Protein AF-A0A3M7MBW5-F1 (afdb_monomer_lite)

pLDDT: mean 75.01, std 11.88, range [40.34, 93.5]

Structure (mmCIF, N/CA/C/O backbone):
data_AF-A0A3M7MBW5-F1
#
_entry.id   AF-A0A3M7MBW5-F1
#
loop_
_atom_site.group_PDB
_atom_site.id
_atom_site.type_symbol
_atom_site.label_atom_id
_atom_site.label_alt_id
_atom_site.label_comp_id
_atom_site.label_asym_id
_atom_site.label_entity_id
_atom_site.label_seq_id
_atom_site.pdbx_PDB_ins_code
_atom_site.Cartn_x
_atom_site.Cartn_y
_atom_site.Cartn_z
_atom_site.occupancy
_atom_site.B_iso_or_equiv
_atom_site.auth_seq_id
_atom_site.auth_comp_id
_atom_site.auth_asym_id
_atom_site.auth_atom_id
_atom_site.pdbx_PDB_model_num
ATOM 1 N N . MET A 1 1 ? -45.403 21.721 -3.872 1.00 40.34 1 MET A N 1
ATOM 2 C CA . MET A 1 1 ? -45.410 20.245 -3.785 1.00 40.34 1 MET A CA 1
ATOM 3 C C . MET A 1 1 ? -43.962 19.802 -3.694 1.00 40.34 1 MET A C 1
ATOM 5 O O . MET A 1 1 ? -43.185 20.215 -4.544 1.00 40.34 1 MET A O 1
ATOM 9 N N . ALA A 1 2 ? -43.564 19.085 -2.641 1.00 49.91 2 ALA A N 1
ATOM 10 C CA . ALA A 1 2 ? -42.193 18.593 -2.530 1.00 49.91 2 ALA A CA 1
ATOM 11 C C . ALA A 1 2 ? -41.983 17.503 -3.591 1.00 49.91 2 ALA A C 1
ATOM 13 O O . ALA A 1 2 ? -42.710 16.513 -3.589 1.00 49.91 2 ALA A O 1
ATOM 14 N N . GLN A 1 3 ? -41.046 17.712 -4.519 1.00 57.44 3 GLN A N 1
ATOM 15 C CA . GLN A 1 3 ? -40.632 16.677 -5.465 1.00 57.44 3 GLN A CA 1
ATOM 16 C C . GLN A 1 3 ? -40.102 15.488 -4.660 1.00 57.44 3 GLN A C 1
ATOM 18 O O . GLN A 1 3 ? -39.077 15.586 -3.985 1.00 57.44 3 GLN A O 1
ATOM 23 N N . THR A 1 4 ? -40.827 14.375 -4.689 1.00 64.06 4 THR A N 1
ATOM 24 C CA . THR A 1 4 ? -40.363 13.111 -4.132 1.00 64.06 4 THR A CA 1
ATOM 25 C C . THR A 1 4 ? -39.173 12.638 -4.955 1.00 64.06 4 THR A C 1
ATOM 27 O O . THR A 1 4 ? -39.255 12.499 -6.174 1.00 64.06 4 THR A O 1
ATOM 30 N N . SER A 1 5 ? -38.034 12.434 -4.291 1.00 74.00 5 SER A N 1
ATOM 31 C CA . SER A 1 5 ? -36.834 11.908 -4.939 1.00 74.00 5 SER A CA 1
ATOM 32 C C . SER A 1 5 ? -37.150 10.550 -5.558 1.00 74.00 5 SER A C 1
ATOM 34 O O . SER A 1 5 ? -37.533 9.622 -4.843 1.00 74.00 5 SER A O 1
ATOM 36 N N . VAL A 1 6 ? -36.965 10.436 -6.876 1.00 81.31 6 VAL A N 1
ATOM 37 C CA . VAL A 1 6 ? -37.197 9.197 -7.636 1.00 81.31 6 VAL A CA 1
ATOM 38 C C . VAL A 1 6 ? -36.413 8.043 -7.016 1.00 81.31 6 VAL A C 1
ATOM 40 O O . VAL A 1 6 ? -36.957 6.962 -6.846 1.00 81.31 6 VAL A O 1
ATOM 43 N N . LEU A 1 7 ? -35.179 8.300 -6.574 1.00 78.81 7 LEU A N 1
ATOM 44 C CA . LEU A 1 7 ? -34.323 7.309 -5.925 1.00 78.81 7 LEU A CA 1
ATOM 45 C C . LEU A 1 7 ? -34.912 6.780 -4.607 1.00 78.81 7 LEU A C 1
ATOM 47 O O . LEU A 1 7 ? -34.792 5.594 -4.323 1.00 78.81 7 LEU A O 1
ATOM 51 N N . LEU A 1 8 ? -35.557 7.638 -3.810 1.00 82.12 8 LEU A N 1
ATOM 52 C CA . LEU A 1 8 ? -36.162 7.239 -2.532 1.00 82.12 8 LEU A CA 1
ATOM 53 C C . LEU A 1 8 ? -37.524 6.558 -2.711 1.00 82.12 8 LEU A C 1
ATOM 55 O O . LEU A 1 8 ? -37.963 5.837 -1.820 1.00 82.12 8 LEU A O 1
ATOM 59 N N . ALA A 1 9 ? -38.177 6.770 -3.855 1.00 85.81 9 ALA A N 1
ATOM 60 C CA . ALA A 1 9 ? -39.430 6.113 -4.211 1.00 85.81 9 ALA A CA 1
ATOM 61 C C . ALA A 1 9 ? -39.235 4.681 -4.751 1.00 85.81 9 ALA A C 1
ATOM 63 O O . ALA A 1 9 ? -40.204 3.930 -4.836 1.00 85.81 9 ALA A O 1
ATOM 64 N N . LEU A 1 10 ? -38.005 4.295 -5.115 1.00 86.25 10 LEU A N 1
ATOM 65 C CA . LEU A 1 10 ? -37.694 2.940 -5.581 1.00 86.25 10 LEU A CA 1
ATOM 66 C C . LEU A 1 10 ? -37.788 1.913 -4.443 1.00 86.25 10 LEU A C 1
ATOM 68 O O . LEU A 1 10 ? -37.486 2.264 -3.305 1.00 86.25 10 LEU A O 1
ATOM 72 N N . PRO A 1 11 ? -38.113 0.638 -4.724 1.00 87.94 11 PRO A N 1
ATOM 73 C CA . PRO A 1 11 ? -37.989 -0.456 -3.759 1.00 87.94 11 PRO A CA 1
ATOM 74 C C . PRO A 1 11 ? -36.557 -0.625 -3.235 1.00 87.94 11 PRO A C 1
ATOM 76 O O . PRO A 1 11 ? -35.587 -0.276 -3.917 1.00 87.94 11 PRO A O 1
ATOM 79 N N . ALA A 1 12 ? -36.417 -1.181 -2.030 1.00 80.19 12 ALA A N 1
ATOM 80 C CA . ALA A 1 12 ? -35.120 -1.350 -1.372 1.00 80.19 12 ALA A CA 1
ATOM 81 C C . ALA A 1 12 ? -34.159 -2.224 -2.195 1.00 80.19 12 ALA A C 1
ATOM 83 O O . ALA A 1 12 ? -32.971 -1.927 -2.284 1.00 80.19 12 ALA A O 1
ATOM 84 N N . GLU A 1 13 ? -34.683 -3.246 -2.867 1.00 83.94 13 GLU A N 1
ATOM 85 C CA . GLU A 1 13 ? -33.933 -4.168 -3.719 1.00 83.94 13 GLU A CA 1
ATOM 86 C C . GLU A 1 13 ? -33.259 -3.431 -4.883 1.00 83.94 13 GLU A C 1
ATOM 88 O O . GLU A 1 13 ? -32.0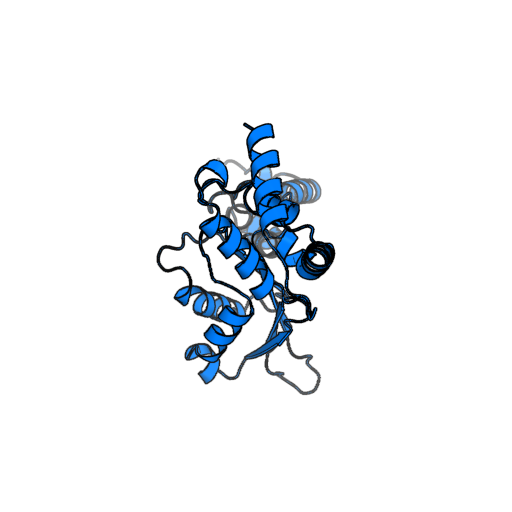81 -3.644 -5.163 1.00 83.94 13 GLU A O 1
ATOM 93 N N . ILE A 1 14 ? -33.980 -2.503 -5.519 1.00 84.06 14 ILE A N 1
ATOM 94 C CA . ILE A 1 14 ? -33.455 -1.706 -6.632 1.00 84.06 14 ILE A CA 1
ATOM 95 C C . ILE A 1 14 ? -32.427 -0.690 -6.126 1.00 84.06 14 ILE A C 1
ATOM 97 O O . ILE A 1 14 ? -31.392 -0.490 -6.759 1.00 84.06 14 ILE A O 1
ATOM 101 N N . ARG A 1 15 ? -32.660 -0.077 -4.957 1.00 84.56 15 ARG A N 1
ATOM 102 C CA . ARG A 1 15 ? -31.667 0.818 -4.338 1.00 84.56 15 ARG A CA 1
ATOM 103 C C . ARG A 1 15 ? -30.371 0.084 -3.999 1.00 84.56 15 ARG A C 1
ATOM 105 O O . ARG A 1 15 ? -29.305 0.653 -4.209 1.00 84.56 15 ARG A O 1
ATOM 112 N N . ASN A 1 16 ? -30.454 -1.166 -3.541 1.00 80.69 16 ASN A N 1
ATOM 113 C CA . ASN A 1 16 ? -29.282 -1.998 -3.268 1.00 80.69 16 ASN A CA 1
ATOM 114 C C . ASN A 1 16 ? -28.490 -2.305 -4.542 1.00 80.69 16 ASN A C 1
ATOM 116 O O . ASN A 1 16 ? -27.276 -2.153 -4.522 1.00 80.69 16 ASN A O 1
ATOM 120 N N . GLN A 1 17 ? -29.154 -2.646 -5.652 1.00 79.69 17 GLN A N 1
ATOM 121 C CA . GLN A 1 17 ? -28.480 -2.866 -6.942 1.00 79.69 17 GLN A CA 1
ATOM 122 C C . GLN A 1 17 ? -27.791 -1.595 -7.457 1.00 79.69 17 GLN A C 1
ATOM 124 O O . GLN A 1 17 ? -26.665 -1.640 -7.946 1.00 79.69 17 GLN A O 1
ATOM 129 N N . ILE A 1 18 ? -28.444 -0.437 -7.310 1.00 79.88 18 ILE A N 1
ATOM 130 C CA . ILE A 1 18 ? -27.851 0.858 -7.663 1.00 79.88 18 ILE A CA 1
ATOM 131 C C . ILE A 1 18 ? -26.642 1.153 -6.767 1.00 79.88 18 ILE A C 1
ATOM 133 O O . ILE A 1 18 ? -25.598 1.565 -7.264 1.00 79.88 18 ILE A O 1
ATOM 137 N N . ALA A 1 19 ? -26.763 0.937 -5.456 1.00 77.94 19 ALA A N 1
ATOM 138 C CA . ALA A 1 19 ? -25.669 1.136 -4.513 1.00 77.94 19 ALA A CA 1
ATOM 139 C C . ALA A 1 19 ? -24.495 0.193 -4.807 1.00 77.94 19 ALA A C 1
ATOM 141 O O . ALA A 1 19 ? -23.355 0.642 -4.817 1.00 77.94 19 ALA A O 1
ATOM 142 N N . GLU A 1 20 ? -24.764 -1.075 -5.112 1.00 77.00 20 GLU A N 1
ATOM 143 C CA . GLU A 1 20 ? -23.758 -2.049 -5.532 1.00 77.00 20 GLU A CA 1
ATOM 144 C C . GLU A 1 20 ? -23.030 -1.565 -6.786 1.00 77.00 20 GLU A C 1
ATOM 146 O O . GLU A 1 20 ? -21.812 -1.478 -6.766 1.00 77.00 20 GLU A O 1
ATOM 151 N N . TYR A 1 21 ? -23.742 -1.109 -7.818 1.00 75.38 21 TYR A N 1
ATOM 152 C CA . TYR A 1 21 ? -23.113 -0.537 -9.013 1.00 75.38 21 TYR A CA 1
ATOM 153 C C . TYR A 1 21 ? -22.268 0.719 -8.721 1.00 75.38 21 TYR A C 1
ATOM 155 O O . TYR A 1 21 ? -21.180 0.878 -9.264 1.00 75.38 21 TYR A O 1
ATOM 163 N N . ILE A 1 22 ? -22.741 1.622 -7.854 1.00 70.38 22 ILE A N 1
ATOM 164 C CA . ILE A 1 22 ? -22.018 2.860 -7.502 1.00 70.38 22 ILE A CA 1
ATOM 165 C C . ILE A 1 22 ? -20.778 2.561 -6.647 1.00 70.38 22 ILE A C 1
ATOM 167 O O . ILE A 1 22 ? -19.776 3.276 -6.723 1.00 70.38 22 ILE A O 1
ATOM 171 N N . PHE A 1 23 ? -20.853 1.548 -5.786 1.00 72.25 23 PHE A N 1
ATOM 172 C CA . PHE A 1 23 ? -19.800 1.213 -4.828 1.00 72.25 23 PHE A CA 1
ATOM 173 C C . PHE A 1 23 ? -18.804 0.203 -5.386 1.00 72.25 23 PHE A C 1
ATOM 175 O O . PHE A 1 23 ? -17.656 0.172 -4.937 1.00 72.25 23 PHE A O 1
ATOM 182 N N . HIS A 1 24 ? -19.214 -0.605 -6.361 1.00 64.75 24 HIS A N 1
ATOM 183 C CA . HIS A 1 24 ? -18.347 -1.571 -6.998 1.00 64.75 24 HIS A CA 1
ATOM 184 C C . HIS A 1 24 ? -17.507 -0.871 -8.057 1.00 64.75 24 HIS A C 1
ATOM 186 O O . HIS A 1 24 ? -17.985 -0.385 -9.079 1.00 64.75 24 HIS A O 1
ATOM 192 N N . ARG A 1 25 ? -16.213 -0.789 -7.769 1.00 59.59 25 ARG A N 1
ATOM 193 C CA . ARG A 1 25 ? -15.248 -0.112 -8.614 1.00 59.59 25 ARG A CA 1
ATOM 194 C C . ARG A 1 25 ? -14.245 -1.120 -9.136 1.00 59.59 25 ARG A C 1
ATOM 196 O O . ARG A 1 25 ? -13.631 -1.833 -8.344 1.00 59.59 25 ARG A O 1
ATOM 203 N N . GLU A 1 26 ? -14.070 -1.160 -10.451 1.00 53.16 26 GLU A N 1
ATOM 204 C CA . GLU A 1 26 ? -13.033 -1.990 -11.053 1.00 53.16 26 GLU A CA 1
ATOM 205 C C . GLU A 1 26 ? -11.642 -1.450 -10.672 1.00 53.16 26 GLU A C 1
ATOM 207 O O . GLU A 1 26 ? -11.400 -0.233 -10.771 1.00 53.16 26 GLU A O 1
ATOM 212 N N . PRO A 1 27 ? -10.722 -2.318 -10.208 1.00 44.53 27 PRO A N 1
ATOM 213 C CA . PRO A 1 27 ? -9.343 -1.935 -9.926 1.00 44.53 27 PRO A CA 1
ATOM 214 C C . PRO A 1 27 ? -8.692 -1.279 -11.155 1.00 44.53 27 PRO A C 1
ATOM 216 O O . PRO A 1 27 ? -8.756 -1.829 -12.247 1.00 44.53 27 PRO A O 1
ATOM 219 N N . GLY A 1 28 ? -8.064 -0.111 -10.978 1.00 42.97 28 GLY A N 1
ATOM 220 C CA . GLY A 1 28 ? -7.401 0.636 -12.064 1.00 42.97 28 GLY A CA 1
ATOM 221 C C . GLY A 1 28 ? -8.237 1.754 -12.705 1.00 42.97 28 GLY A C 1
ATOM 222 O O . GLY A 1 28 ? -7.710 2.549 -13.473 1.00 42.97 28 GLY A O 1
ATOM 223 N N . THR A 1 29 ? -9.520 1.896 -12.359 1.00 50.81 29 THR A N 1
ATOM 224 C CA . THR A 1 29 ? -10.341 3.016 -12.861 1.00 50.81 29 THR A CA 1
ATOM 225 C C . THR A 1 29 ? -9.894 4.377 -12.302 1.00 50.81 29 THR A C 1
ATOM 227 O O . THR A 1 29 ? -9.427 4.492 -11.162 1.00 50.81 29 THR A O 1
ATOM 230 N N . THR A 1 30 ? -10.080 5.449 -13.083 1.00 48.88 30 THR A N 1
ATOM 231 C CA . THR A 1 30 ? -9.706 6.832 -12.726 1.00 48.88 30 THR A CA 1
ATOM 232 C C . THR A 1 30 ? -10.482 7.337 -11.514 1.00 48.88 30 THR A C 1
ATOM 234 O O . THR A 1 30 ? -11.707 7.189 -11.449 1.00 48.88 30 THR A O 1
ATOM 237 N N . LEU A 1 31 ? -9.770 7.889 -10.524 1.00 54.66 31 LEU A N 1
ATOM 238 C CA . LEU A 1 31 ? -10.326 8.318 -9.233 1.00 54.66 31 LEU A CA 1
ATOM 239 C C . LEU A 1 31 ? -11.481 9.307 -9.412 1.00 54.66 31 LEU A C 1
ATOM 241 O O . LEU A 1 31 ? -11.349 10.328 -10.085 1.00 54.66 31 LEU A O 1
ATOM 245 N N . LEU A 1 32 ? -12.626 8.992 -8.798 1.00 54.41 32 LEU A N 1
ATOM 246 C CA . LEU A 1 32 ? -13.767 9.897 -8.785 1.00 54.41 32 LEU A CA 1
ATOM 247 C C . LEU A 1 32 ? -13.457 11.071 -7.846 1.00 54.41 32 LEU A C 1
ATOM 249 O O . LEU A 1 32 ? -12.962 10.851 -6.739 1.00 54.41 32 LEU A O 1
ATOM 253 N N . PRO A 1 33 ? -13.761 12.317 -8.242 1.00 54.28 33 PRO A N 1
ATOM 254 C CA . PRO A 1 33 ? -13.591 13.455 -7.352 1.00 54.28 33 PRO A CA 1
ATOM 255 C C . PRO A 1 33 ? -14.470 13.297 -6.093 1.00 54.28 33 PRO A C 1
ATOM 257 O O . PRO A 1 33 ? -15.508 12.635 -6.161 1.00 54.28 33 PRO A O 1
ATOM 260 N N . PRO A 1 34 ? -14.126 13.924 -4.948 1.00 54.06 34 PRO A N 1
ATOM 261 C CA . PRO A 1 34 ? -14.780 13.665 -3.655 1.00 54.06 34 PRO A CA 1
ATOM 262 C C . PRO A 1 34 ? -16.311 13.803 -3.658 1.00 54.06 34 PRO A C 1
ATOM 264 O O . PRO A 1 34 ? -17.004 13.046 -2.980 1.00 54.06 34 PRO A O 1
ATOM 267 N N . HIS A 1 35 ? -16.851 14.717 -4.470 1.00 59.12 35 HIS A N 1
ATOM 268 C CA . HIS A 1 35 ? -18.292 14.943 -4.636 1.00 59.12 35 HIS A CA 1
ATOM 269 C C . HIS A 1 35 ? -19.018 13.840 -5.435 1.00 59.12 35 HIS A C 1
ATOM 271 O O . HIS A 1 35 ? -20.243 13.824 -5.474 1.00 59.12 35 HIS A O 1
ATOM 277 N N . LYS A 1 36 ? -18.277 12.919 -6.060 1.00 62.12 36 LYS A N 1
ATOM 278 C CA . LYS A 1 36 ? -18.773 11.718 -6.752 1.00 62.12 36 LYS A CA 1
ATOM 279 C C . LYS A 1 36 ? -18.396 10.427 -6.014 1.00 62.12 36 LYS A C 1
ATOM 281 O O . LYS A 1 36 ? -18.520 9.346 -6.575 1.00 62.12 36 LYS A O 1
ATOM 286 N N . SER A 1 37 ? -17.900 10.527 -4.779 1.00 67.56 37 SER A N 1
ATOM 287 C CA . SER A 1 37 ? -17.524 9.357 -3.982 1.00 67.56 37 SER A CA 1
ATOM 288 C C . SER A 1 37 ? -18.754 8.587 -3.472 1.00 67.56 37 SER A C 1
ATOM 290 O O . SER A 1 37 ? -19.823 9.182 -3.298 1.00 67.56 37 SER A O 1
ATOM 292 N N . PRO A 1 38 ? -18.613 7.291 -3.140 1.00 74.38 38 PRO A N 1
ATOM 293 C CA . PRO A 1 38 ? -19.655 6.532 -2.448 1.00 74.38 38 PRO A CA 1
ATOM 294 C C . PRO A 1 38 ? -20.169 7.234 -1.179 1.00 74.38 38 PRO A C 1
ATOM 296 O O . PRO A 1 38 ? -21.370 7.241 -0.904 1.00 74.38 38 PRO A O 1
ATOM 299 N N . LEU A 1 39 ? -19.281 7.898 -0.428 1.00 76.19 39 LEU A N 1
ATOM 300 C CA . LEU A 1 39 ? -19.659 8.711 0.731 1.00 76.19 39 LEU A CA 1
ATOM 301 C C . LEU A 1 39 ? -20.558 9.897 0.369 1.00 76.19 39 LEU A C 1
ATOM 303 O O . LEU A 1 39 ? -21.461 10.215 1.143 1.00 76.19 39 LEU A O 1
ATOM 307 N N . ALA A 1 40 ? -20.358 10.533 -0.788 1.00 72.38 40 ALA A N 1
ATOM 308 C CA . ALA A 1 40 ? -21.235 11.607 -1.245 1.00 72.38 40 ALA A CA 1
ATOM 309 C C . ALA A 1 40 ? -22.658 11.087 -1.495 1.00 72.38 40 ALA A C 1
ATOM 311 O O . ALA A 1 40 ? -23.612 11.728 -1.061 1.00 72.38 40 ALA A O 1
ATOM 312 N N . PHE A 1 41 ? -22.801 9.892 -2.087 1.00 77.19 41 PHE A N 1
ATOM 313 C CA . PHE A 1 41 ? -24.097 9.232 -2.283 1.00 77.19 41 PHE A CA 1
ATOM 314 C C . PHE A 1 41 ? -24.812 8.971 -0.951 1.00 77.19 41 PHE A C 1
ATOM 316 O O . PHE A 1 41 ? -25.943 9.422 -0.761 1.00 77.19 41 PHE A O 1
ATOM 323 N N . ALA A 1 42 ? -24.136 8.328 0.005 1.00 79.62 42 ALA A N 1
ATOM 324 C CA . ALA A 1 42 ? -24.727 8.049 1.316 1.00 79.62 42 ALA A CA 1
ATOM 325 C C . ALA A 1 42 ? -25.023 9.325 2.126 1.00 79.62 42 ALA A C 1
ATOM 327 O O . ALA A 1 42 ? -25.897 9.320 2.984 1.00 79.62 42 ALA A O 1
ATOM 328 N N . SER A 1 43 ? -24.336 10.434 1.847 1.00 77.44 43 SER A N 1
ATOM 329 C CA . SER A 1 43 ? -24.530 11.703 2.563 1.00 77.44 43 SER A CA 1
ATOM 330 C C . SER A 1 43 ? -25.608 12.603 1.949 1.00 77.44 43 SER A C 1
ATOM 332 O O . SER A 1 43 ? -25.895 13.661 2.506 1.00 77.44 43 SER A O 1
ATOM 334 N N . THR A 1 44 ? -26.222 12.214 0.825 1.00 77.19 44 THR A N 1
ATOM 335 C CA . THR A 1 44 ? -27.246 13.035 0.149 1.00 77.19 44 THR A CA 1
ATOM 336 C C . THR A 1 44 ? -28.513 13.226 0.980 1.00 77.19 44 THR A C 1
ATOM 338 O O . THR A 1 44 ? -29.117 14.297 0.945 1.00 77.19 44 THR A O 1
ATOM 341 N N . CYS A 1 45 ? -28.938 12.210 1.737 1.00 79.81 45 CYS A N 1
ATOM 342 C CA . CYS A 1 45 ? -30.087 12.314 2.628 1.00 79.81 45 CYS A CA 1
ATOM 343 C C . CYS A 1 45 ? -29.991 11.345 3.811 1.00 79.81 45 CYS A C 1
ATOM 345 O O . CYS A 1 45 ? -29.253 10.361 3.795 1.00 79.81 45 CYS A O 1
ATOM 347 N N . ARG A 1 46 ? -30.803 11.603 4.841 1.00 77.94 46 ARG A N 1
ATOM 348 C CA . ARG A 1 46 ? -30.809 10.823 6.085 1.00 77.94 46 ARG A CA 1
ATOM 349 C C . ARG A 1 46 ? -31.141 9.343 5.871 1.00 77.94 46 ARG A C 1
ATOM 351 O O . ARG A 1 46 ? -30.589 8.502 6.569 1.00 77.94 46 ARG A O 1
ATOM 358 N N . GLN A 1 47 ? -32.022 9.028 4.922 1.00 81.56 47 GLN A N 1
ATOM 359 C CA . GLN A 1 47 ? -32.396 7.645 4.629 1.00 81.56 47 GLN A CA 1
ATOM 360 C C . GLN A 1 47 ? -31.224 6.871 4.009 1.00 81.56 47 GLN A C 1
ATOM 362 O O . GLN A 1 47 ? -30.842 5.829 4.531 1.00 81.56 47 GLN A O 1
ATOM 367 N N . LEU A 1 48 ? -30.594 7.419 2.967 1.00 77.69 48 LEU A N 1
ATOM 368 C CA . LEU A 1 48 ? -29.430 6.799 2.324 1.00 77.69 48 LEU A CA 1
ATOM 369 C C . LEU A 1 48 ? -28.224 6.723 3.263 1.00 77.69 48 LEU A C 1
ATOM 371 O O . LEU A 1 48 ? -27.450 5.773 3.185 1.00 77.69 48 LEU A O 1
ATOM 375 N N . TYR A 1 49 ? -28.099 7.668 4.194 1.00 79.06 49 TYR A N 1
ATOM 376 C CA . TYR A 1 49 ? -27.090 7.601 5.243 1.00 79.06 49 TYR A CA 1
ATOM 377 C C . TYR A 1 49 ? -27.293 6.362 6.120 1.00 79.06 49 TYR A C 1
ATOM 379 O O . TYR A 1 49 ? -26.369 5.580 6.314 1.00 79.06 49 TYR A O 1
ATOM 387 N N . PHE A 1 50 ? -28.502 6.124 6.626 1.00 78.38 50 PHE A N 1
ATOM 388 C CA . PHE A 1 50 ? -28.739 4.941 7.456 1.00 78.38 50 PHE A CA 1
ATOM 389 C C . PHE A 1 50 ? -28.645 3.626 6.679 1.00 78.38 50 PHE A C 1
ATOM 391 O O . PHE A 1 50 ? -28.153 2.646 7.232 1.00 78.38 50 PHE A O 1
ATOM 398 N N . GLU A 1 51 ? -29.081 3.608 5.419 1.00 81.38 51 GLU A N 1
ATOM 399 C CA . GLU A 1 51 ? -29.062 2.401 4.584 1.00 81.38 51 GLU A CA 1
ATOM 400 C C . GLU A 1 51 ? -27.642 2.044 4.117 1.00 81.38 51 GLU A C 1
ATOM 402 O O . GLU A 1 51 ? -27.239 0.885 4.180 1.00 81.38 51 GLU A O 1
ATOM 407 N N . PHE A 1 52 ? -26.855 3.034 3.688 1.00 81.62 52 PHE A N 1
ATOM 408 C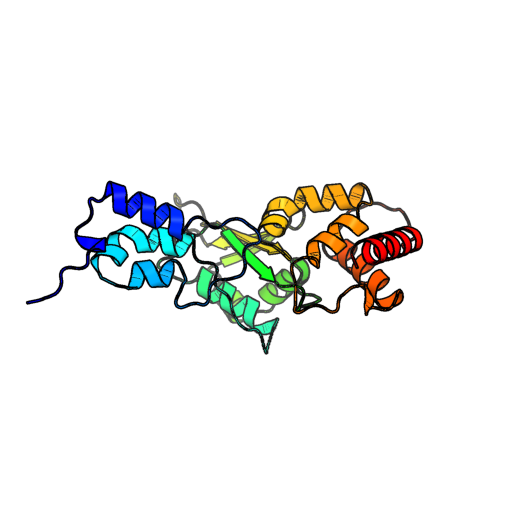 CA . PHE A 1 52 ? -25.642 2.780 2.912 1.00 81.62 52 PHE A CA 1
ATOM 409 C C . PHE A 1 52 ? -24.364 3.369 3.495 1.00 81.62 52 PHE A C 1
ATOM 411 O O . PHE A 1 52 ? -23.299 3.047 2.983 1.00 81.62 52 PHE A O 1
ATOM 418 N N . TYR A 1 53 ? -24.389 4.188 4.552 1.00 78.25 53 TYR A N 1
ATOM 419 C CA . TYR A 1 53 ? -23.175 4.877 5.017 1.00 78.25 53 TYR A CA 1
ATOM 420 C C . TYR A 1 53 ? -22.039 3.928 5.405 1.00 78.25 53 TYR A C 1
ATOM 422 O O . TYR A 1 53 ? -20.889 4.179 5.054 1.00 78.25 53 TYR A O 1
ATOM 430 N N . ALA A 1 54 ? -22.338 2.818 6.086 1.00 72.81 54 ALA A N 1
ATOM 431 C CA . ALA A 1 54 ? -21.319 1.828 6.435 1.00 72.81 54 ALA A CA 1
ATOM 432 C C . ALA A 1 54 ? -20.686 1.195 5.181 1.00 72.81 54 ALA A C 1
ATOM 434 O O . ALA A 1 54 ? -19.462 1.077 5.100 1.00 72.81 54 ALA A O 1
ATOM 435 N N . LEU A 1 55 ? -21.517 0.859 4.188 1.00 74.75 55 LEU A N 1
ATOM 436 C CA . LEU A 1 55 ? -21.097 0.265 2.919 1.00 74.75 55 LEU A CA 1
ATOM 437 C C . LEU A 1 55 ? -20.300 1.275 2.076 1.00 74.75 55 LEU A C 1
ATOM 439 O O . LEU A 1 55 ? -19.155 1.020 1.711 1.00 74.75 55 LEU A O 1
ATOM 443 N N . ALA A 1 56 ? -20.849 2.472 1.879 1.00 74.31 56 ALA A N 1
ATOM 444 C CA . ALA A 1 56 ? -20.218 3.599 1.206 1.00 74.31 56 ALA A CA 1
ATOM 445 C C . ALA A 1 56 ? -18.863 3.954 1.819 1.00 74.31 56 ALA A C 1
ATOM 447 O O . ALA A 1 56 ? -17.897 4.198 1.101 1.00 74.31 56 ALA A O 1
ATOM 448 N N . ARG A 1 57 ? -18.759 3.954 3.151 1.00 71.06 57 ARG A N 1
ATOM 449 C CA . ARG A 1 57 ? -17.502 4.211 3.856 1.00 71.06 57 ARG A CA 1
ATOM 450 C C . ARG A 1 57 ? -16.464 3.127 3.584 1.00 71.06 57 ARG A C 1
ATOM 452 O O . ARG A 1 57 ? -15.303 3.468 3.398 1.00 71.06 57 ARG A O 1
ATOM 459 N N . SER A 1 58 ? -16.867 1.856 3.545 1.00 64.62 58 SER A N 1
ATOM 460 C CA . SER A 1 58 ? -15.960 0.749 3.205 1.00 64.62 58 SER A CA 1
ATOM 461 C C . SER A 1 58 ? -15.513 0.765 1.739 1.00 64.62 58 SER A C 1
ATOM 463 O O . SER A 1 58 ? -14.390 0.374 1.445 1.00 64.62 58 SER A O 1
ATOM 465 N N . ALA A 1 59 ? -16.358 1.278 0.841 1.00 66.75 59 ALA A N 1
ATOM 466 C CA . ALA A 1 59 ? -16.081 1.383 -0.589 1.00 66.75 59 ALA A CA 1
ATOM 467 C C . ALA A 1 59 ? -15.374 2.691 -0.993 1.00 66.75 59 ALA A C 1
ATOM 469 O O . ALA A 1 59 ? -14.934 2.836 -2.134 1.00 66.75 59 ALA A O 1
ATOM 470 N N . THR A 1 60 ? -15.275 3.679 -0.096 1.00 66.50 60 THR A N 1
ATOM 471 C CA . THR A 1 60 ? -14.699 4.981 -0.449 1.00 66.50 60 THR A CA 1
ATOM 472 C C . THR A 1 60 ? -13.181 4.960 -0.382 1.00 66.50 60 THR A C 1
ATOM 474 O O . THR A 1 60 ? -12.583 4.781 0.677 1.00 66.50 60 THR A O 1
ATOM 477 N N . VAL A 1 61 ? -12.561 5.255 -1.522 1.00 62.12 61 VAL A N 1
ATOM 478 C CA . VAL A 1 61 ? -11.133 5.558 -1.625 1.00 62.12 61 VAL A CA 1
ATOM 479 C C . VAL A 1 61 ? -10.933 7.049 -1.358 1.00 62.12 61 VAL A C 1
ATOM 481 O O . VAL A 1 61 ? -11.433 7.893 -2.101 1.00 62.12 61 VAL A O 1
ATOM 484 N N . PHE A 1 62 ? -10.208 7.390 -0.293 1.00 59.06 62 PHE A N 1
ATOM 485 C CA . PHE A 1 62 ? -9.869 8.778 0.012 1.00 59.06 62 PHE A CA 1
ATOM 486 C C . PHE A 1 62 ? -8.648 9.212 -0.795 1.00 59.06 62 PHE A C 1
ATOM 488 O O . PHE A 1 62 ? -7.540 8.732 -0.569 1.00 59.06 62 PHE A O 1
ATOM 495 N N . THR A 1 63 ? -8.843 10.159 -1.707 1.00 51.16 63 THR A N 1
ATOM 496 C CA . THR A 1 63 ? -7.748 10.820 -2.418 1.00 51.16 63 THR A CA 1
ATOM 497 C C . THR A 1 63 ? -7.353 12.081 -1.667 1.00 51.16 63 THR A C 1
ATOM 499 O O . THR A 1 63 ? -8.187 12.965 -1.467 1.00 51.16 63 THR A O 1
ATOM 502 N N . MET A 1 64 ? -6.091 12.199 -1.271 1.00 53.03 64 MET A N 1
ATOM 503 C CA . MET A 1 64 ? -5.540 13.466 -0.796 1.00 53.03 64 MET A CA 1
ATOM 504 C C . MET A 1 64 ? -4.614 14.015 -1.874 1.00 53.03 64 MET A C 1
ATOM 506 O O . MET A 1 64 ? -3.833 13.266 -2.449 1.00 53.03 64 MET A O 1
ATOM 510 N N . GLN A 1 65 ? -4.717 15.309 -2.177 1.00 49.78 65 GLN A N 1
ATOM 511 C CA . GLN A 1 65 ? -3.666 15.991 -2.928 1.00 49.78 65 GLN A CA 1
ATOM 512 C C . GLN A 1 65 ? -2.522 16.261 -1.950 1.00 49.78 65 GLN A C 1
ATOM 514 O O . GLN A 1 65 ? -2.758 16.792 -0.864 1.00 49.78 65 GLN A O 1
ATOM 519 N N . TRP A 1 66 ? -1.304 15.834 -2.293 1.00 54.75 66 TRP A N 1
ATOM 520 C CA . TRP A 1 66 ? -0.190 15.710 -1.345 1.00 54.75 66 TRP A CA 1
ATOM 521 C C . TRP A 1 66 ? 0.941 16.732 -1.584 1.00 54.75 66 TRP A C 1
ATOM 523 O O . TRP A 1 66 ? 2.028 16.339 -2.000 1.00 54.75 66 TRP A O 1
ATOM 533 N N . PRO A 1 67 ? 0.778 18.027 -1.255 1.00 48.25 67 PRO A N 1
ATOM 534 C CA . PRO A 1 67 ? 1.883 18.987 -1.343 1.00 48.25 67 PRO A CA 1
ATOM 535 C C . PRO A 1 67 ? 2.959 18.810 -0.244 1.00 48.25 67 PRO A C 1
ATOM 537 O O . PRO A 1 67 ? 4.037 19.385 -0.349 1.00 48.25 67 PRO A O 1
ATOM 540 N N . HIS A 1 68 ? 2.724 17.994 0.797 1.00 53.06 68 HIS A N 1
ATOM 541 C CA . HIS A 1 68 ? 3.660 17.781 1.926 1.00 53.06 68 HIS A CA 1
ATOM 542 C C . HIS A 1 68 ? 3.913 16.287 2.241 1.00 53.06 68 HIS A C 1
ATOM 544 O O . HIS A 1 68 ? 3.989 15.849 3.391 1.00 53.06 68 HIS A O 1
ATOM 550 N N . GLY A 1 69 ? 4.030 15.510 1.165 1.00 58.66 69 GLY A N 1
ATOM 551 C CA . GLY A 1 69 ? 3.773 14.078 0.998 1.00 58.66 69 GLY A CA 1
ATOM 552 C C . GLY A 1 69 ? 3.974 13.060 2.127 1.00 58.66 69 GLY A C 1
ATOM 553 O O . GLY A 1 69 ? 3.097 12.224 2.307 1.00 58.66 69 GLY A O 1
ATOM 554 N N . ARG A 1 70 ? 5.061 13.076 2.905 1.00 65.38 70 ARG A N 1
ATOM 555 C CA . ARG A 1 70 ? 5.350 11.946 3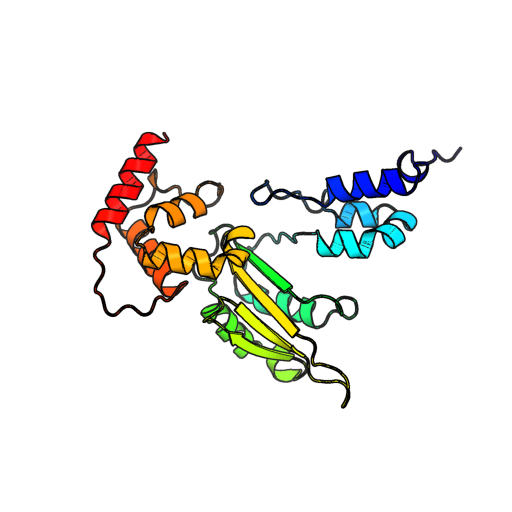.820 1.00 65.38 70 ARG A CA 1
ATOM 556 C C . ARG A 1 70 ? 4.954 12.194 5.268 1.00 65.38 70 ARG A C 1
ATOM 558 O O . ARG A 1 70 ? 4.425 11.307 5.929 1.00 65.38 70 ARG A O 1
ATOM 565 N N . VAL A 1 71 ? 5.165 13.408 5.773 1.00 66.88 71 VAL A N 1
ATOM 566 C CA . VAL A 1 71 ? 5.002 13.736 7.206 1.00 66.88 71 VAL A CA 1
ATOM 567 C C . VAL A 1 71 ? 3.541 13.624 7.661 1.00 66.88 71 VAL A C 1
ATOM 569 O O . VAL A 1 71 ? 3.254 13.371 8.831 1.00 66.88 71 VAL A O 1
ATOM 572 N N . PHE A 1 72 ? 2.600 13.761 6.728 1.00 77.81 72 PHE A N 1
ATOM 573 C CA . PHE A 1 72 ? 1.171 13.666 7.008 1.00 77.81 72 PHE A CA 1
ATOM 574 C C . PHE A 1 72 ? 0.653 12.226 7.077 1.00 77.81 72 PHE A C 1
ATOM 576 O O . PHE A 1 72 ? -0.374 11.995 7.717 1.00 77.81 72 PHE A O 1
ATOM 583 N N . VAL A 1 73 ? 1.360 11.255 6.488 1.00 81.62 73 VAL A N 1
ATOM 584 C CA . VAL A 1 73 ? 0.910 9.857 6.447 1.00 81.62 73 VAL A CA 1
ATOM 585 C C . VAL A 1 73 ? 0.738 9.280 7.864 1.00 81.62 73 VAL A C 1
ATOM 587 O O . VAL A 1 73 ? -0.368 8.823 8.170 1.00 81.62 73 VAL A O 1
ATOM 590 N N . PRO A 1 74 ? 1.720 9.395 8.787 1.00 87.38 74 PRO A N 1
ATOM 591 C CA . PRO A 1 74 ? 1.539 8.961 10.173 1.00 87.38 74 PRO A CA 1
ATOM 592 C C . PRO A 1 74 ? 0.354 9.621 10.879 1.00 87.38 74 PRO A C 1
ATOM 594 O O . PRO A 1 74 ? -0.381 8.968 11.619 1.00 87.38 74 PRO A O 1
ATOM 597 N N . ARG A 1 75 ? 0.125 10.915 10.617 1.00 86.31 75 ARG A N 1
ATOM 598 C CA . ARG A 1 75 ? -0.980 11.677 11.212 1.00 86.31 75 ARG A CA 1
ATOM 599 C C . ARG A 1 75 ? -2.341 11.148 10.769 1.00 86.31 75 ARG A C 1
ATOM 601 O O . ARG A 1 75 ? -3.245 11.047 11.596 1.00 86.31 75 ARG A O 1
ATOM 608 N N . ILE A 1 76 ? -2.494 10.823 9.489 1.00 85.00 76 ILE A N 1
ATOM 609 C CA . ILE A 1 76 ? -3.753 10.307 8.936 1.00 85.00 76 ILE A CA 1
ATOM 610 C C . ILE A 1 76 ? -4.020 8.897 9.450 1.00 85.00 76 ILE A C 1
ATOM 612 O O . ILE A 1 76 ? -5.113 8.637 9.947 1.00 85.00 76 ILE A O 1
ATOM 616 N N . ILE A 1 77 ? -3.015 8.015 9.409 1.00 88.81 77 ILE A N 1
ATOM 617 C CA . ILE A 1 77 ? -3.121 6.664 9.977 1.00 88.81 77 ILE A CA 1
ATOM 618 C C . ILE A 1 77 ? -3.543 6.757 11.442 1.00 88.81 77 ILE A C 1
ATOM 620 O O . ILE A 1 77 ? -4.485 6.092 11.865 1.00 88.81 77 ILE A O 1
ATOM 624 N N . TRP A 1 78 ? -2.905 7.640 12.210 1.00 89.19 78 TRP A N 1
ATOM 625 C CA . TRP A 1 78 ? -3.243 7.847 13.610 1.00 89.19 78 TRP A CA 1
ATOM 626 C C . TRP A 1 78 ? -4.677 8.337 13.826 1.00 89.19 78 TRP A C 1
ATOM 628 O O . TRP A 1 78 ? -5.370 7.839 14.715 1.00 89.19 78 TRP A O 1
ATOM 638 N N . ALA A 1 79 ? -5.144 9.284 13.010 1.00 85.62 79 ALA A N 1
ATOM 639 C CA . ALA A 1 79 ? -6.522 9.763 13.067 1.00 85.62 79 ALA A CA 1
ATOM 640 C C . ALA A 1 79 ? -7.524 8.630 12.784 1.00 85.62 79 ALA A C 1
ATOM 642 O O . ALA A 1 79 ? -8.477 8.459 13.541 1.00 85.62 79 ALA A O 1
ATOM 643 N N . ILE A 1 80 ? -7.259 7.811 11.762 1.00 86.00 80 ILE A N 1
ATOM 644 C CA . ILE A 1 80 ? -8.071 6.642 11.395 1.00 86.00 80 ILE A CA 1
ATOM 645 C C . ILE A 1 80 ? -8.120 5.622 12.541 1.00 86.00 80 ILE A C 1
ATOM 647 O O . ILE A 1 80 ? -9.198 5.171 12.925 1.00 86.00 80 ILE A O 1
ATOM 651 N N . LEU A 1 81 ? -6.972 5.281 13.134 1.00 86.62 81 LEU A N 1
ATOM 652 C CA . LEU A 1 81 ? -6.892 4.305 14.229 1.00 86.62 81 LEU A CA 1
ATOM 653 C C . LEU A 1 81 ? -7.661 4.751 15.484 1.00 86.62 81 LEU A C 1
ATOM 655 O O . LEU A 1 81 ? -8.169 3.913 16.231 1.00 86.62 81 LEU A O 1
ATOM 659 N N . ARG A 1 82 ? -7.768 6.062 15.725 1.00 85.31 82 ARG A N 1
ATOM 660 C CA . ARG A 1 82 ? -8.500 6.631 16.869 1.00 85.31 82 ARG A CA 1
ATOM 661 C C . ARG A 1 82 ? -9.985 6.861 16.622 1.00 85.31 82 ARG A C 1
ATOM 663 O O . ARG A 1 82 ? -10.696 7.195 17.573 1.00 85.31 82 ARG A O 1
ATOM 670 N N . GLU A 1 83 ? -10.446 6.722 15.386 1.00 83.12 83 GLU A N 1
ATOM 671 C CA . GLU A 1 83 ? -11.826 7.021 15.036 1.00 83.12 83 GLU A CA 1
ATOM 672 C C . GLU A 1 83 ? -12.781 6.024 15.707 1.00 83.12 83 GLU A C 1
ATOM 674 O O . GLU A 1 83 ? -12.679 4.808 15.519 1.00 83.12 83 GLU A O 1
ATOM 679 N N . ARG A 1 84 ? -13.724 6.541 16.505 1.00 69.50 84 ARG A N 1
ATOM 680 C CA . ARG A 1 84 ? -14.596 5.717 17.363 1.00 69.50 84 ARG A CA 1
ATOM 681 C C . ARG A 1 84 ? -15.569 4.868 16.553 1.00 69.50 84 ARG A C 1
ATOM 683 O O . ARG A 1 84 ? -15.954 3.795 16.994 1.00 69.50 84 ARG A O 1
ATOM 690 N N . HIS A 1 85 ? -15.936 5.339 15.365 1.00 73.38 85 HIS A N 1
ATOM 691 C CA . HIS A 1 85 ? -16.891 4.679 14.472 1.00 73.38 85 HIS A CA 1
ATOM 692 C C . HIS A 1 85 ? -16.219 3.782 13.417 1.00 73.38 85 HIS A C 1
ATOM 694 O O . HIS A 1 85 ? -16.821 3.491 12.386 1.00 73.38 85 HIS A O 1
ATOM 700 N N . MET A 1 86 ? -14.951 3.406 13.624 1.00 75.62 86 MET A N 1
ATOM 701 C CA . MET A 1 86 ? -14.202 2.488 12.757 1.00 75.62 86 MET A CA 1
ATOM 702 C C . MET A 1 86 ? -13.846 1.177 13.472 1.00 75.62 86 MET A C 1
ATOM 704 O O . MET A 1 86 ? -12.837 0.561 13.157 1.00 75.62 86 MET A O 1
ATOM 708 N N . ASP A 1 87 ? -14.647 0.723 14.429 1.00 78.25 87 ASP A N 1
ATOM 709 C CA . ASP A 1 87 ? -14.443 -0.524 15.181 1.00 78.25 87 ASP A CA 1
ATOM 710 C C . ASP A 1 87 ? -14.278 -1.764 14.281 1.00 78.25 87 ASP A C 1
ATOM 712 O O . ASP A 1 87 ? -13.468 -2.639 14.585 1.00 78.25 87 ASP A O 1
ATOM 716 N N . ARG A 1 88 ? -14.958 -1.788 13.127 1.00 78.56 88 ARG A N 1
ATOM 717 C CA . ARG A 1 88 ? -14.870 -2.866 12.122 1.00 78.56 88 ARG A CA 1
ATOM 718 C C . ARG A 1 88 ? -13.735 -2.719 11.108 1.00 78.56 88 ARG A C 1
ATOM 720 O O . ARG A 1 88 ? -13.556 -3.601 10.275 1.00 78.56 88 ARG A O 1
ATOM 727 N N . LEU A 1 89 ? -12.991 -1.612 11.123 1.00 80.81 89 LEU A N 1
ATOM 728 C CA . LEU A 1 89 ? -11.881 -1.423 10.191 1.00 80.81 89 LEU A CA 1
ATOM 729 C C . LEU A 1 89 ? -10.754 -2.393 10.553 1.00 80.81 89 LEU A C 1
ATOM 731 O O . LEU A 1 89 ? -10.183 -2.281 11.639 1.00 80.81 89 LEU A O 1
ATOM 735 N N . THR A 1 90 ? -10.425 -3.278 9.616 1.00 84.50 90 THR A N 1
ATOM 736 C CA . THR A 1 90 ? -9.362 -4.289 9.724 1.00 84.50 90 THR A CA 1
ATOM 737 C C . THR A 1 90 ? -8.210 -4.054 8.747 1.00 84.50 90 THR A C 1
ATOM 739 O O . THR A 1 90 ? -7.156 -4.675 8.887 1.00 84.50 90 THR A O 1
ATOM 742 N N . LYS A 1 91 ? -8.382 -3.160 7.765 1.00 85.25 91 LYS A N 1
ATOM 743 C CA . LYS A 1 91 ? -7.436 -2.952 6.664 1.00 85.25 91 LYS A CA 1
ATOM 744 C C . LYS A 1 91 ? -7.359 -1.482 6.248 1.00 85.25 91 LYS A C 1
ATOM 746 O O . LYS A 1 91 ? -8.386 -0.828 6.105 1.00 85.25 91 LYS A O 1
ATOM 751 N N . ILE A 1 92 ? -6.144 -0.983 6.033 1.00 85.38 92 ILE A N 1
ATOM 752 C CA . ILE A 1 92 ? -5.823 0.325 5.452 1.00 85.38 92 ILE A CA 1
ATOM 753 C C . ILE A 1 92 ? -4.905 0.076 4.253 1.00 85.38 92 ILE A C 1
ATOM 755 O O . ILE A 1 92 ? -3.883 -0.592 4.383 1.00 85.38 92 ILE A O 1
ATOM 759 N N . CYS A 1 93 ? -5.239 0.634 3.096 1.00 81.75 93 CYS A N 1
ATOM 760 C CA . CYS A 1 93 ? -4.375 0.600 1.920 1.00 81.75 93 CYS A CA 1
ATOM 761 C C . CYS A 1 93 ? -3.969 2.024 1.567 1.00 81.75 93 CYS A C 1
ATOM 763 O O . CYS A 1 93 ? -4.828 2.877 1.346 1.00 81.75 93 CYS A O 1
ATOM 765 N N . ILE A 1 94 ? -2.664 2.274 1.520 1.00 79.38 94 ILE A N 1
ATOM 766 C CA . ILE A 1 94 ? -2.105 3.520 1.013 1.00 79.38 94 ILE A CA 1
ATOM 767 C C . ILE A 1 94 ? -1.649 3.249 -0.410 1.00 79.38 94 ILE A C 1
ATOM 769 O O . ILE A 1 94 ? -0.704 2.498 -0.641 1.00 79.38 94 ILE A O 1
ATOM 773 N N . VAL A 1 95 ? -2.357 3.861 -1.349 1.00 73.00 95 VAL A N 1
ATOM 774 C CA . VAL A 1 95 ? -2.028 3.802 -2.766 1.00 73.00 95 VAL A CA 1
ATOM 775 C C . VAL A 1 95 ? -1.401 5.135 -3.139 1.00 73.00 95 VAL A C 1
ATOM 777 O O . VAL A 1 95 ? -2.012 6.179 -2.901 1.00 73.00 95 VAL A O 1
ATOM 780 N N . HIS A 1 96 ? -0.180 5.107 -3.665 1.00 68.94 96 HIS A N 1
ATOM 781 C CA . HIS A 1 96 ? 0.472 6.300 -4.194 1.00 68.94 96 HIS A CA 1
ATOM 782 C C . HIS A 1 96 ? 0.599 6.169 -5.707 1.00 68.94 96 HIS A C 1
ATOM 784 O O . HIS A 1 96 ? 1.013 5.141 -6.221 1.00 68.94 96 HIS A O 1
ATOM 790 N N . ASP A 1 97 ? 0.304 7.239 -6.424 1.00 57.97 97 ASP A N 1
ATOM 791 C CA . ASP A 1 97 ? 0.392 7.355 -7.881 1.00 57.97 97 ASP A CA 1
ATOM 792 C C . ASP A 1 97 ? 1.848 7.435 -8.383 1.00 57.97 97 ASP A C 1
ATOM 794 O O . ASP A 1 97 ? 2.146 8.051 -9.395 1.00 57.97 97 ASP A O 1
ATOM 798 N N . GLY A 1 98 ? 2.809 6.849 -7.663 1.00 54.91 98 GLY A N 1
ATOM 799 C CA . GLY A 1 98 ? 4.235 6.902 -8.023 1.00 54.91 98 GLY A CA 1
ATOM 800 C C . GLY A 1 98 ? 4.892 8.282 -7.865 1.00 54.91 98 GLY A C 1
ATOM 801 O O . GLY A 1 98 ? 6.112 8.378 -7.911 1.00 54.91 98 GLY A O 1
ATOM 802 N N . VAL A 1 99 ? 4.123 9.339 -7.580 1.00 51.19 99 VAL A N 1
ATOM 803 C CA . VAL A 1 99 ? 4.626 10.721 -7.441 1.00 51.19 99 VAL A CA 1
ATOM 804 C C . VAL A 1 99 ? 5.336 10.943 -6.099 1.00 51.19 99 VAL A C 1
ATOM 806 O O . VAL A 1 99 ? 6.049 11.925 -5.903 1.00 51.19 99 VAL A O 1
ATOM 809 N N . GLN A 1 100 ? 5.184 10.005 -5.160 1.00 57.84 100 GLN A N 1
ATOM 810 C CA . GLN A 1 100 ? 6.010 9.926 -3.959 1.00 57.84 100 GLN A CA 1
ATOM 811 C C . GLN A 1 100 ? 7.026 8.796 -4.088 1.00 57.84 100 GLN A C 1
ATOM 813 O O . GLN A 1 100 ? 6.778 7.688 -3.603 1.00 57.84 100 GLN A O 1
ATOM 818 N N . PRO A 1 101 ? 8.207 9.066 -4.660 1.00 53.09 101 PRO A N 1
ATOM 819 C CA . PRO A 1 101 ? 9.311 8.148 -4.477 1.00 53.09 101 PRO A CA 1
ATOM 820 C C . PRO A 1 101 ? 9.596 8.034 -2.966 1.00 53.09 101 PRO A C 1
ATOM 822 O O . PRO A 1 101 ? 9.393 8.991 -2.206 1.00 53.09 101 PRO A O 1
ATOM 825 N N . TYR A 1 102 ? 10.051 6.868 -2.509 1.00 62.97 102 TYR A N 1
ATOM 826 C CA . TYR A 1 102 ? 10.554 6.634 -1.146 1.00 62.97 102 TYR A CA 1
ATOM 827 C C . TYR A 1 102 ? 9.529 6.573 0.017 1.00 62.97 102 TYR A C 1
ATOM 829 O O . TYR A 1 102 ? 9.925 6.730 1.175 1.00 62.97 102 TYR A O 1
ATOM 837 N N . LEU A 1 103 ? 8.231 6.337 -0.231 1.00 74.19 103 LEU A N 1
ATOM 838 C CA . LEU A 1 103 ? 7.283 5.916 0.821 1.00 74.19 103 LEU A CA 1
ATOM 839 C C . LEU A 1 103 ? 7.113 4.388 0.794 1.00 74.19 103 LEU A C 1
ATOM 841 O O . LEU A 1 103 ? 6.214 3.862 0.149 1.00 74.19 103 LEU A O 1
ATOM 845 N N . SER A 1 104 ? 7.992 3.671 1.493 1.00 76.25 104 SER A N 1
ATOM 846 C CA . SER A 1 104 ? 7.934 2.209 1.636 1.00 76.25 104 SER A CA 1
ATOM 847 C C . SER A 1 104 ? 7.346 1.792 2.991 1.00 76.25 104 SER A C 1
ATOM 849 O O . SER A 1 104 ? 7.254 2.607 3.913 1.00 76.25 104 SER A O 1
ATOM 851 N N . LEU A 1 105 ? 6.967 0.516 3.145 1.00 83.69 105 LEU A N 1
ATOM 852 C CA . LEU A 1 105 ? 6.526 -0.026 4.439 1.00 83.69 105 LEU A CA 1
ATOM 853 C C . LEU A 1 105 ? 7.605 0.117 5.531 1.00 83.69 105 LEU A C 1
ATOM 855 O O . LEU A 1 105 ? 7.254 0.587 6.614 1.00 83.69 105 LEU A O 1
ATOM 859 N N . PRO A 1 106 ? 8.898 -0.190 5.282 1.00 82.75 106 PRO A N 1
ATOM 860 C CA . PRO A 1 106 ? 9.969 0.093 6.239 1.00 82.75 106 PRO A CA 1
ATOM 861 C C . PRO A 1 106 ? 10.079 1.574 6.612 1.00 82.75 106 PRO A C 1
ATOM 863 O O . PRO A 1 106 ? 10.179 1.913 7.793 1.00 82.75 106 PRO A O 1
ATOM 866 N N . THR A 1 107 ? 10.021 2.474 5.625 1.00 83.94 107 THR A N 1
ATOM 867 C CA . THR A 1 107 ? 10.077 3.918 5.883 1.00 83.94 107 THR A CA 1
ATOM 868 C C . THR A 1 107 ? 8.887 4.353 6.727 1.00 83.94 107 THR A C 1
ATOM 870 O O . THR A 1 107 ? 9.070 5.031 7.735 1.00 83.94 107 THR A O 1
ATOM 873 N N . LEU A 1 108 ? 7.675 3.922 6.375 1.00 87.12 108 LEU A N 1
ATOM 874 C CA . LEU A 1 108 ? 6.474 4.254 7.128 1.00 87.12 108 LEU A CA 1
ATOM 875 C C . LEU A 1 108 ? 6.511 3.682 8.548 1.00 87.12 108 LEU A C 1
ATOM 877 O O . LEU A 1 108 ? 6.112 4.371 9.484 1.00 87.12 108 LEU A O 1
ATOM 881 N N . TYR A 1 109 ? 7.006 2.457 8.724 1.00 89.62 109 TYR A N 1
ATOM 882 C CA . TYR A 1 109 ? 7.184 1.861 10.043 1.00 89.62 109 TYR A CA 1
ATOM 883 C C . TYR A 1 109 ? 8.087 2.732 10.912 1.00 89.62 109 TYR A C 1
ATOM 885 O O . TYR A 1 109 ? 7.673 3.138 11.996 1.00 89.62 109 TYR A O 1
ATOM 893 N N . SER A 1 110 ? 9.258 3.117 10.399 1.00 87.62 110 SER A N 1
ATOM 894 C CA . SER A 1 110 ? 10.161 4.049 11.078 1.00 87.62 110 SER A CA 1
ATOM 895 C C . SER A 1 110 ? 9.466 5.375 11.397 1.00 87.62 110 SER A C 1
ATOM 897 O O . SER A 1 110 ? 9.511 5.842 12.531 1.00 87.62 110 SER A O 1
ATOM 899 N N . MET A 1 111 ? 8.738 5.961 10.444 1.00 88.62 111 MET A N 1
ATOM 900 C CA . MET A 1 111 ? 8.001 7.209 10.668 1.00 88.62 111 MET A CA 1
ATOM 901 C C . MET A 1 111 ? 6.946 7.087 11.774 1.00 88.62 111 MET A C 1
ATOM 903 O O . MET A 1 111 ? 6.811 8.001 12.585 1.00 88.62 111 MET A O 1
ATOM 907 N N . MET A 1 112 ? 6.220 5.968 11.838 1.00 89.81 112 MET A N 1
ATOM 908 C CA . MET A 1 112 ? 5.271 5.690 12.917 1.00 89.81 112 MET A CA 1
ATOM 909 C C . MET A 1 112 ? 5.983 5.539 14.260 1.00 89.81 112 MET A C 1
ATOM 911 O O . MET A 1 112 ? 5.518 6.103 15.249 1.00 89.81 112 MET A O 1
ATOM 915 N N . GLN A 1 113 ? 7.128 4.850 14.294 1.00 87.81 113 GLN A N 1
ATOM 916 C CA . GLN A 1 113 ? 7.928 4.697 15.510 1.00 87.81 113 GLN A CA 1
ATOM 917 C C . GLN A 1 113 ? 8.383 6.042 16.077 1.00 87.81 113 GLN A C 1
ATOM 919 O O . GLN A 1 113 ? 8.432 6.169 17.292 1.00 87.81 113 GLN A O 1
ATOM 924 N N . PHE A 1 114 ? 8.640 7.056 15.243 1.00 87.88 114 PHE A N 1
ATOM 925 C CA . PHE A 1 114 ? 9.018 8.408 15.684 1.00 87.88 114 PHE A CA 1
ATOM 926 C C . PHE A 1 114 ? 7.838 9.388 15.826 1.00 87.88 114 PHE A C 1
ATOM 928 O O . PHE A 1 114 ? 8.030 10.541 16.219 1.00 87.88 114 PHE A O 1
ATOM 935 N N . TYR A 1 115 ? 6.603 8.969 15.534 1.00 89.50 115 TYR A N 1
ATOM 936 C CA . TYR A 1 115 ? 5.440 9.852 15.596 1.00 89.50 115 TYR A CA 1
ATOM 937 C C . TYR A 1 115 ? 4.936 10.025 17.041 1.00 89.50 115 TYR A C 1
ATOM 939 O O . TYR A 1 115 ? 4.254 9.165 17.599 1.00 89.50 115 TYR A O 1
ATOM 947 N N . GLN A 1 116 ? 5.243 11.177 17.646 1.00 87.56 116 GLN A N 1
ATOM 948 C CA . GLN A 1 116 ? 4.961 11.505 19.057 1.00 87.56 116 GLN A CA 1
ATOM 949 C C . GLN A 1 116 ? 3.527 11.193 19.546 1.00 87.56 116 GLN A C 1
ATOM 951 O O . GLN A 1 116 ? 3.378 10.546 20.589 1.00 87.56 116 GLN A O 1
ATOM 956 N N . PRO A 1 117 ? 2.444 11.573 18.832 1.00 85.94 117 PRO A N 1
ATOM 957 C CA . PRO A 1 117 ? 1.081 11.257 19.274 1.00 85.94 117 PRO A CA 1
ATOM 958 C C . PRO A 1 117 ? 0.793 9.755 19.371 1.00 85.94 117 PRO A C 1
ATOM 960 O O . PRO A 1 117 ? -0.001 9.329 20.208 1.00 85.94 117 PRO A O 1
ATOM 963 N N . TYR A 1 118 ? 1.442 8.957 18.526 1.00 85.38 118 TYR A N 1
ATOM 964 C CA . TYR A 1 118 ? 1.325 7.506 18.548 1.00 85.38 118 TYR A CA 1
ATOM 965 C C . TYR A 1 118 ? 2.123 6.907 19.725 1.00 85.38 118 TYR A C 1
ATOM 967 O O . TYR A 1 118 ? 1.568 6.124 20.497 1.00 85.38 118 TYR A O 1
ATOM 975 N N . GLN A 1 119 ? 3.365 7.360 19.950 1.00 83.88 119 GLN A N 1
ATOM 976 C CA . GLN A 1 119 ? 4.206 6.917 21.076 1.00 83.88 119 GLN A CA 1
ATOM 977 C C . GLN A 1 119 ? 3.565 7.182 22.451 1.00 83.88 119 GLN A C 1
ATOM 979 O O . GLN A 1 119 ? 3.613 6.344 23.353 1.00 83.88 119 GLN A O 1
ATOM 984 N N . THR A 1 120 ? 2.953 8.355 22.621 1.00 84.19 120 THR A N 1
ATOM 985 C CA . THR A 1 120 ? 2.393 8.807 23.908 1.00 84.19 120 THR A CA 1
ATOM 986 C C . THR A 1 120 ? 1.105 8.086 24.287 1.00 84.19 120 THR A C 1
ATOM 988 O O . THR A 1 120 ? 0.849 7.846 25.466 1.00 84.19 120 THR A O 1
ATOM 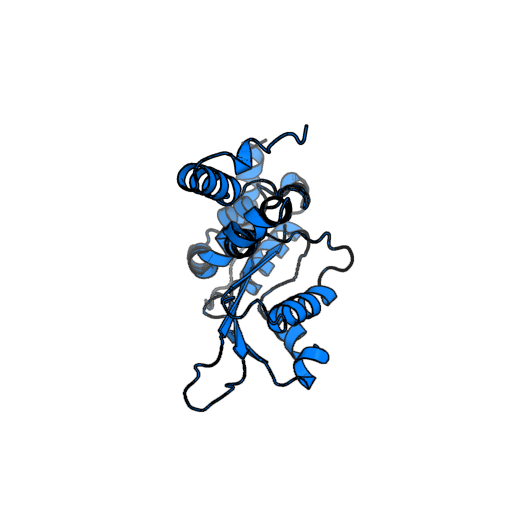991 N N . SER A 1 121 ? 0.288 7.708 23.305 1.00 83.88 121 SER A N 1
ATOM 992 C CA . SER A 1 121 ? -1.042 7.168 23.565 1.00 83.88 121 SER A CA 1
ATOM 993 C C . SER A 1 121 ? -1.043 5.741 24.111 1.00 83.88 121 SER A C 1
ATOM 995 O O . SER A 1 121 ? -1.984 5.394 24.825 1.00 83.88 121 SER A O 1
ATOM 997 N N . LYS A 1 122 ? -0.064 4.898 23.748 1.00 81.00 122 LYS A N 1
ATOM 998 C CA . LYS A 1 122 ? 0.019 3.467 24.130 1.00 81.00 122 LYS A CA 1
ATOM 999 C C . LYS A 1 122 ? -1.266 2.645 23.885 1.00 81.00 122 LYS A C 1
ATOM 1001 O O . LYS A 1 122 ? -1.440 1.572 24.463 1.00 81.00 122 LYS A O 1
ATOM 1006 N N . LEU A 1 123 ? -2.190 3.154 23.064 1.00 85.31 123 LEU A N 1
ATOM 1007 C CA . LEU A 1 123 ? -3.444 2.482 22.706 1.00 85.31 123 LEU A CA 1
ATOM 1008 C C . LEU A 1 123 ? -3.244 1.475 21.577 1.00 85.31 123 LEU A C 1
ATOM 1010 O O . LEU A 1 123 ? -4.027 0.538 21.458 1.00 85.31 123 LEU A O 1
ATOM 1014 N N . TRP A 1 124 ? -2.216 1.689 20.763 1.00 90.00 124 TRP A N 1
ATOM 1015 C CA . TRP A 1 124 ? -1.902 0.907 19.582 1.00 90.00 124 TRP A CA 1
ATOM 1016 C C . TRP A 1 124 ? -0.419 0.563 19.581 1.00 90.00 124 TRP A C 1
ATOM 1018 O O . TRP A 1 124 ? 0.409 1.378 19.983 1.00 90.00 124 TRP A O 1
ATOM 1028 N N . GLU A 1 125 ? -0.111 -0.633 19.103 1.00 90.19 125 GLU A N 1
ATOM 1029 C CA . GLU A 1 125 ? 1.236 -1.138 18.876 1.00 90.19 125 GLU A CA 1
ATOM 1030 C C . GLU A 1 125 ? 1.389 -1.478 17.389 1.00 90.19 125 GLU A C 1
ATOM 1032 O O . GLU A 1 125 ? 0.619 -2.257 16.837 1.00 90.19 125 GLU A O 1
ATOM 1037 N N . ALA A 1 126 ? 2.371 -0.876 16.736 1.00 91.00 126 ALA A N 1
ATOM 1038 C CA . ALA A 1 126 ? 2.750 -1.083 15.356 1.00 91.00 126 ALA A CA 1
ATOM 1039 C C . ALA A 1 126 ? 3.812 -2.175 15.330 1.00 91.00 126 ALA A C 1
ATOM 1041 O O . ALA A 1 126 ? 4.861 -2.045 15.960 1.00 91.00 126 ALA A O 1
ATOM 1042 N N . ARG A 1 127 ? 3.539 -3.232 14.576 1.00 91.75 127 ARG A N 1
ATOM 1043 C CA . ARG A 1 127 ? 4.433 -4.359 14.346 1.00 91.75 127 ARG A CA 1
ATOM 1044 C C . ARG A 1 127 ? 4.794 -4.400 12.873 1.00 91.75 127 ARG A C 1
ATOM 1046 O O . ARG A 1 127 ? 3.921 -4.286 12.010 1.00 91.75 127 ARG A O 1
ATOM 1053 N N . SER A 1 128 ? 6.080 -4.554 12.594 1.00 90.31 128 SER A N 1
ATOM 1054 C CA . SER A 1 128 ? 6.568 -4.804 11.244 1.00 90.31 128 SER A CA 1
ATOM 1055 C C . SER A 1 128 ? 6.264 -6.251 10.872 1.00 90.31 128 SER A C 1
ATOM 1057 O O . SER A 1 128 ? 6.797 -7.165 11.496 1.00 90.31 128 SER A O 1
ATOM 1059 N N . ASP A 1 129 ? 5.429 -6.455 9.859 1.00 86.75 129 ASP A N 1
ATOM 1060 C CA . ASP A 1 129 ? 5.182 -7.764 9.255 1.00 86.75 129 ASP A CA 1
ATOM 1061 C C . ASP A 1 129 ? 5.537 -7.703 7.763 1.00 86.75 129 ASP A C 1
ATOM 1063 O O . ASP A 1 129 ? 4.723 -7.929 6.865 1.00 86.75 129 ASP A O 1
ATOM 1067 N N . LEU A 1 130 ? 6.783 -7.286 7.518 1.00 82.25 130 LEU A N 1
ATOM 1068 C CA . LEU A 1 130 ? 7.300 -6.994 6.181 1.00 82.25 130 LEU A CA 1
ATOM 1069 C C . LEU A 1 130 ? 7.374 -8.248 5.307 1.00 82.25 130 LEU A C 1
ATOM 1071 O O . LEU A 1 130 ? 7.214 -8.135 4.100 1.00 82.25 130 LEU A O 1
ATOM 1075 N N . VAL A 1 131 ? 7.523 -9.429 5.918 1.00 77.00 131 VAL A N 1
ATOM 1076 C CA . VAL A 1 131 ? 7.469 -10.729 5.227 1.00 77.00 131 VAL A CA 1
ATOM 1077 C C . VAL A 1 131 ? 6.143 -10.900 4.479 1.00 77.00 131 VAL A C 1
ATOM 1079 O O . VAL A 1 131 ? 6.123 -11.410 3.366 1.00 77.00 131 VAL A O 1
ATOM 1082 N N . HIS A 1 132 ? 5.041 -10.413 5.054 1.00 79.25 132 HIS A N 1
ATOM 1083 C CA . HIS A 1 132 ? 3.718 -10.441 4.428 1.00 79.25 132 HIS A CA 1
ATOM 1084 C C . HIS A 1 132 ? 3.348 -9.109 3.754 1.00 79.25 132 HIS A C 1
ATOM 1086 O O . HIS A 1 132 ? 2.172 -8.871 3.473 1.00 79.25 132 HIS A O 1
ATOM 1092 N N . GLY A 1 133 ? 4.314 -8.208 3.545 1.00 80.25 133 GLY A N 1
ATOM 1093 C CA . GLY A 1 133 ? 4.077 -6.925 2.887 1.00 80.25 133 GLY A CA 1
ATOM 1094 C C . GLY A 1 133 ? 3.116 -6.008 3.638 1.00 80.25 133 GLY A C 1
ATOM 1095 O O . GLY A 1 133 ? 2.332 -5.294 3.010 1.00 80.25 133 GLY A O 1
ATOM 1096 N N . ARG A 1 134 ? 3.131 -6.022 4.978 1.00 87.44 134 ARG A N 1
ATOM 1097 C CA . ARG A 1 134 ? 2.215 -5.194 5.777 1.00 87.44 134 ARG A CA 1
ATOM 1098 C C . ARG A 1 134 ? 2.820 -4.658 7.070 1.00 87.44 134 ARG A C 1
ATOM 1100 O O . ARG A 1 134 ? 3.795 -5.175 7.610 1.00 87.44 134 ARG A O 1
ATOM 1107 N N . LEU A 1 135 ? 2.181 -3.626 7.611 1.00 91.94 135 LEU A N 1
ATOM 1108 C CA . LEU A 1 135 ? 2.319 -3.232 9.013 1.00 91.94 135 LEU A CA 1
ATOM 1109 C C . LEU A 1 135 ? 1.058 -3.636 9.767 1.00 91.94 135 LEU A C 1
ATOM 1111 O O . LEU A 1 135 ? -0.050 -3.463 9.267 1.00 91.94 135 LEU A O 1
ATOM 1115 N N . LEU A 1 136 ? 1.212 -4.156 10.978 1.00 92.81 136 LEU A N 1
ATOM 1116 C CA . LEU A 1 136 ? 0.090 -4.535 11.831 1.00 92.81 136 LEU A CA 1
ATOM 1117 C C . LEU A 1 136 ? -0.034 -3.547 12.983 1.00 92.81 136 LEU A C 1
ATOM 1119 O O . LEU A 1 136 ? 0.889 -3.402 13.776 1.00 92.81 136 LEU A O 1
ATOM 1123 N N . PHE A 1 137 ? -1.190 -2.901 13.107 1.00 93.50 137 PHE A N 1
ATOM 1124 C CA . PHE A 1 137 ? -1.547 -2.105 14.276 1.00 93.50 137 PHE A CA 1
ATOM 1125 C C . PHE A 1 137 ? -2.440 -2.932 15.192 1.00 93.50 137 PHE A C 1
ATOM 1127 O O . PHE A 1 137 ? -3.570 -3.270 14.840 1.00 93.50 137 PHE A O 1
ATOM 1134 N N . VAL A 1 138 ? -1.933 -3.251 16.376 1.00 92.38 138 VAL A N 1
ATOM 1135 C CA . VAL A 1 138 ? -2.610 -4.048 17.396 1.00 92.38 138 VAL A CA 1
ATOM 1136 C C . VAL A 1 138 ? -3.080 -3.111 18.501 1.00 92.38 138 VAL A C 1
ATOM 1138 O O . VAL A 1 138 ? -2.282 -2.459 19.170 1.00 92.38 138 VAL A O 1
ATOM 1141 N N . GLY A 1 139 ? -4.392 -3.011 18.676 1.00 89.94 139 GLY A N 1
ATOM 1142 C CA . GLY A 1 139 ? -5.015 -2.226 19.729 1.00 89.94 139 GLY A CA 1
ATOM 1143 C C . GLY A 1 139 ? -4.871 -2.911 21.084 1.00 89.94 139 GLY A C 1
ATOM 1144 O O . GLY A 1 139 ? -4.941 -4.137 21.196 1.00 89.94 139 GLY A O 1
ATOM 1145 N N . ARG A 1 140 ? -4.707 -2.122 22.145 1.00 83.62 140 ARG A N 1
ATOM 1146 C CA . ARG A 1 140 ? -4.673 -2.637 23.515 1.00 83.62 140 ARG A CA 1
ATOM 1147 C C . ARG A 1 140 ? -6.009 -3.307 23.852 1.00 83.62 140 ARG A C 1
ATOM 1149 O O . ARG A 1 140 ? -7.072 -2.734 23.614 1.00 83.62 140 ARG A O 1
ATOM 1156 N N . ARG A 1 141 ? -5.955 -4.510 24.435 1.00 78.19 141 ARG A N 1
ATOM 1157 C CA . ARG A 1 141 ? -7.154 -5.212 24.922 1.00 78.19 141 ARG A CA 1
ATOM 1158 C C . ARG A 1 141 ? -7.877 -4.353 25.960 1.00 78.19 141 ARG A C 1
ATOM 1160 O O . ARG A 1 141 ? -7.237 -3.842 26.879 1.00 78.19 141 ARG A O 1
ATOM 1167 N N . GLN A 1 142 ? -9.195 -4.222 25.819 1.00 70.06 142 GLN A N 1
ATOM 1168 C CA . GLN A 1 142 ? -10.041 -3.506 26.781 1.00 70.06 142 GLN A CA 1
ATOM 1169 C C . GLN A 1 142 ? -10.611 -4.424 27.880 1.00 70.06 142 GLN A C 1
ATOM 1171 O O . GLN A 1 142 ? -11.216 -3.931 28.826 1.00 70.06 142 GLN A O 1
ATOM 1176 N N . GLY A 1 143 ? -10.368 -5.739 27.810 1.00 70.50 143 GLY A N 1
ATOM 1177 C CA . GLY A 1 143 ? -10.783 -6.712 28.823 1.00 70.50 143 GLY A CA 1
ATOM 1178 C C . GLY A 1 143 ? -10.150 -8.098 28.618 1.00 70.50 143 GLY A C 1
ATOM 1179 O O . GLY A 1 143 ? -9.479 -8.310 27.604 1.00 70.50 143 GLY A O 1
ATOM 1180 N N . PRO A 1 144 ? -10.343 -9.035 29.566 1.00 70.75 144 PRO A N 1
ATOM 1181 C CA . PRO A 1 144 ? -9.738 -10.371 29.528 1.00 70.75 144 PRO A CA 1
ATOM 1182 C C . PRO A 1 144 ? -10.225 -11.236 28.351 1.00 70.75 144 PRO A C 1
ATOM 1184 O O . PRO A 1 144 ? -9.406 -11.935 27.759 1.00 70.75 144 PRO A O 1
ATOM 1187 N N . ASP A 1 145 ? -11.496 -11.102 27.949 1.00 71.25 145 ASP A N 1
ATOM 1188 C CA . ASP A 1 145 ? -12.126 -11.897 26.874 1.00 71.25 145 ASP A CA 1
ATOM 1189 C C . ASP A 1 145 ? -12.221 -11.190 25.512 1.00 71.25 145 ASP A C 1
ATOM 1191 O O . ASP A 1 145 ? -12.663 -11.779 24.526 1.00 71.25 145 ASP A O 1
ATOM 1195 N N . GLN A 1 146 ? -11.803 -9.925 25.406 1.00 71.44 146 GLN A N 1
ATOM 1196 C CA . GLN A 1 146 ? -11.820 -9.229 24.119 1.00 71.4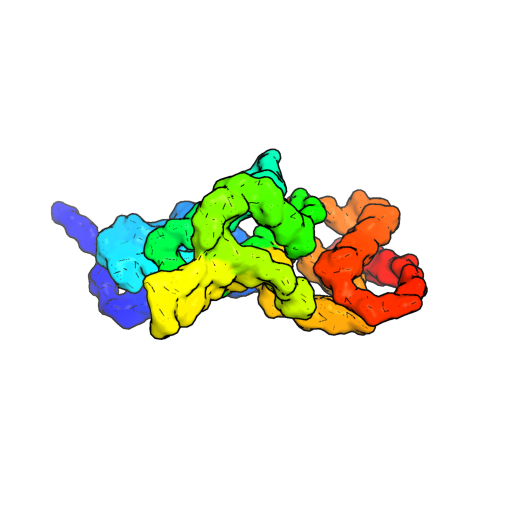4 146 GLN A CA 1
ATOM 1197 C C . GLN A 1 146 ? -10.523 -9.457 23.350 1.00 71.44 146 GLN A C 1
ATOM 1199 O O . GLN A 1 146 ? -9.427 -9.099 23.800 1.00 71.44 146 GLN A O 1
ATOM 1204 N N . ALA A 1 147 ? -10.664 -10.002 22.140 1.00 77.69 147 ALA A N 1
ATOM 1205 C CA . ALA A 1 147 ? -9.584 -10.042 21.172 1.00 77.69 147 ALA A CA 1
ATOM 1206 C C . ALA A 1 147 ? -9.065 -8.619 20.917 1.00 77.69 147 ALA A C 1
ATOM 1208 O O . ALA A 1 147 ? -9.831 -7.666 20.765 1.00 77.69 147 ALA A O 1
ATOM 1209 N N . ALA A 1 148 ? -7.740 -8.478 20.882 1.00 85.19 148 ALA A N 1
ATOM 1210 C CA . ALA A 1 148 ? -7.113 -7.219 20.511 1.00 85.19 148 ALA A CA 1
ATOM 1211 C C . ALA A 1 148 ? -7.542 -6.860 19.085 1.00 85.19 148 ALA A C 1
ATOM 1213 O O . ALA A 1 148 ? -7.400 -7.681 18.177 1.00 85.19 148 ALA A O 1
ATOM 1214 N N . ARG A 1 149 ? -8.058 -5.644 18.884 1.00 88.44 149 ARG A N 1
ATOM 1215 C CA . ARG A 1 149 ? -8.396 -5.153 17.545 1.00 88.44 149 ARG A CA 1
ATOM 1216 C C . ARG A 1 149 ? -7.122 -5.086 16.707 1.00 88.44 149 ARG A C 1
ATOM 1218 O O . ARG A 1 149 ? -6.123 -4.546 17.169 1.00 88.44 149 ARG A O 1
ATOM 1225 N N . GLN A 1 150 ? -7.160 -5.601 15.485 1.00 91.00 150 GLN A N 1
ATOM 1226 C CA . GLN A 1 150 ? -6.017 -5.575 14.575 1.00 91.00 150 GLN A CA 1
ATOM 1227 C C . GLN A 1 150 ? -6.384 -4.850 13.286 1.00 91.00 150 GLN A C 1
ATOM 1229 O O . GLN A 1 150 ? -7.448 -5.089 12.715 1.00 91.00 150 GLN A O 1
ATOM 1234 N N . VAL A 1 151 ? -5.495 -3.968 12.836 1.00 91.12 151 VAL A N 1
ATOM 1235 C CA . VAL A 1 151 ? -5.616 -3.255 11.565 1.00 91.12 151 VAL A CA 1
ATOM 1236 C C . VAL A 1 151 ? -4.344 -3.484 10.762 1.00 91.12 151 VAL A C 1
ATOM 1238 O O . VAL A 1 151 ? -3.260 -3.092 11.186 1.00 91.12 151 VAL A O 1
ATOM 1241 N N . SER A 1 152 ? -4.475 -4.126 9.607 1.00 90.50 152 SER A N 1
ATOM 1242 C CA . SER A 1 152 ? -3.375 -4.304 8.658 1.00 90.50 152 SER A CA 1
ATOM 1243 C C . SER A 1 152 ? -3.237 -3.066 7.782 1.00 90.50 152 SER A C 1
ATOM 1245 O O . SER A 1 152 ? -4.240 -2.537 7.309 1.00 90.50 152 SER A O 1
ATOM 1247 N N . LEU A 1 153 ? -2.013 -2.619 7.535 1.00 89.94 153 LEU A N 1
ATOM 1248 C CA . LEU A 1 153 ? -1.704 -1.530 6.623 1.00 89.94 153 LEU A CA 1
ATOM 1249 C C . LEU A 1 153 ? -0.811 -2.027 5.492 1.00 89.94 153 LEU A C 1
ATOM 1251 O O . LEU A 1 153 ? 0.234 -2.621 5.745 1.00 89.94 153 LEU A O 1
ATOM 1255 N N . PHE A 1 154 ? -1.212 -1.719 4.264 1.00 85.12 154 PHE A N 1
ATOM 1256 C CA . PHE A 1 154 ? -0.498 -2.053 3.035 1.00 85.12 154 PHE A CA 1
ATOM 1257 C C . PHE A 1 154 ? -0.113 -0.772 2.289 1.00 85.12 154 PHE A C 1
ATOM 1259 O O . PHE A 1 154 ? -0.841 0.224 2.357 1.00 85.12 154 PHE A O 1
ATOM 1266 N N . ILE A 1 155 ? 1.006 -0.805 1.565 1.00 81.06 155 ILE A N 1
ATOM 1267 C CA . ILE A 1 155 ? 1.434 0.268 0.659 1.00 81.06 155 ILE A CA 1
ATOM 1268 C C . ILE A 1 155 ? 1.670 -0.334 -0.725 1.00 81.06 155 ILE A C 1
ATOM 1270 O O . ILE A 1 155 ? 2.338 -1.360 -0.832 1.00 81.06 155 ILE A O 1
ATOM 1274 N N . GLY A 1 156 ? 1.150 0.308 -1.769 1.00 74.00 156 GLY A N 1
ATOM 1275 C CA . GLY A 1 156 ? 1.383 -0.087 -3.158 1.00 74.00 156 GLY A CA 1
ATOM 1276 C C . GLY A 1 156 ? 1.169 1.068 -4.130 1.00 74.00 156 GLY A C 1
ATOM 1277 O O . GLY A 1 156 ? 0.639 2.115 -3.754 1.00 74.00 156 GLY A O 1
ATOM 1278 N N . TYR A 1 157 ? 1.581 0.873 -5.382 1.00 63.47 157 TYR A N 1
ATOM 1279 C CA . TYR A 1 157 ? 1.331 1.840 -6.449 1.00 63.47 157 TYR A CA 1
ATOM 1280 C C . TYR A 1 157 ? -0.134 1.776 -6.935 1.00 63.47 157 TYR A C 1
ATOM 1282 O O . TYR A 1 157 ? -0.773 2.793 -7.192 1.00 63.47 157 TYR A O 1
ATOM 1290 N N . SER A 1 158 ? -0.720 0.580 -6.934 1.00 62.81 158 SER A N 1
ATOM 1291 C CA . SER A 1 158 ? -2.154 0.337 -7.096 1.00 62.81 158 SER A CA 1
ATOM 1292 C C . SER A 1 158 ? -2.742 -0.390 -5.880 1.00 62.81 158 SER A C 1
ATOM 1294 O O . SER A 1 158 ? -2.031 -1.029 -5.101 1.00 62.81 158 SER A O 1
ATOM 1296 N N . PHE A 1 159 ? -4.070 -0.330 -5.717 1.00 61.69 159 PHE A N 1
ATOM 1297 C CA . PHE A 1 159 ? -4.761 -1.146 -4.707 1.00 61.69 159 PHE A CA 1
ATOM 1298 C C . PHE A 1 159 ? -4.496 -2.636 -4.947 1.00 61.69 159 PHE A C 1
ATOM 1300 O O . PHE A 1 159 ? -4.181 -3.365 -4.016 1.00 61.69 159 PHE A O 1
ATOM 1307 N N . ARG A 1 160 ? -4.522 -3.054 -6.218 1.00 64.38 160 ARG A N 1
ATOM 1308 C CA . ARG A 1 160 ? -4.223 -4.422 -6.633 1.00 64.38 160 ARG A CA 1
ATOM 1309 C C . ARG A 1 160 ? -2.818 -4.853 -6.213 1.00 64.38 160 ARG A C 1
ATOM 1311 O O . ARG A 1 160 ? -2.682 -5.912 -5.623 1.00 64.38 160 ARG A O 1
ATOM 1318 N N . GLU A 1 161 ? -1.788 -4.044 -6.446 1.00 65.94 161 GLU A N 1
ATOM 1319 C CA . GLU A 1 161 ? -0.424 -4.375 -6.001 1.00 65.94 161 GLU A CA 1
ATOM 1320 C C . GLU A 1 161 ? -0.289 -4.407 -4.482 1.00 65.94 161 GLU A C 1
ATOM 1322 O O . GLU A 1 161 ? 0.413 -5.266 -3.955 1.00 65.94 161 GLU A O 1
ATOM 1327 N N . ALA A 1 162 ? -0.972 -3.509 -3.765 1.00 70.88 162 ALA A N 1
ATOM 1328 C CA . ALA A 1 162 ? -0.993 -3.551 -2.306 1.00 70.88 162 ALA A CA 1
ATOM 1329 C C . ALA A 1 162 ? -1.600 -4.871 -1.788 1.00 70.88 162 ALA A C 1
ATOM 1331 O O . ALA A 1 162 ? -1.199 -5.365 -0.738 1.00 70.88 162 ALA A O 1
ATOM 1332 N N . GLU A 1 163 ? -2.551 -5.456 -2.520 1.00 68.06 163 GLU A N 1
ATOM 1333 C CA . GLU A 1 163 ? -3.144 -6.761 -2.206 1.00 68.06 163 GLU A CA 1
ATOM 1334 C C . GLU A 1 163 ? -2.326 -7.951 -2.718 1.00 68.06 163 GLU A C 1
ATOM 1336 O O . GLU A 1 163 ? -2.353 -9.017 -2.109 1.00 68.06 163 GLU A O 1
ATOM 1341 N N . GLN A 1 164 ? -1.589 -7.768 -3.811 1.00 73.62 164 GLN A N 1
ATOM 1342 C CA . GLN A 1 164 ? -0.820 -8.803 -4.502 1.00 73.62 164 GLN A CA 1
ATOM 1343 C C . GLN A 1 164 ? 0.674 -8.766 -4.162 1.00 73.62 164 GLN A C 1
ATOM 1345 O O . GLN A 1 164 ? 1.468 -9.322 -4.910 1.00 73.62 164 GLN A O 1
ATOM 1350 N N . TYR A 1 165 ? 1.071 -8.154 -3.038 1.00 76.06 165 TYR A N 1
ATOM 1351 C CA . TYR A 1 165 ? 2.477 -8.006 -2.633 1.00 76.06 165 TYR A CA 1
ATOM 1352 C C . TYR A 1 165 ? 3.296 -9.294 -2.800 1.00 76.06 165 TYR A C 1
ATOM 1354 O O . TYR A 1 165 ? 4.368 -9.259 -3.392 1.00 76.06 165 TYR A O 1
ATOM 1362 N N . VAL A 1 166 ? 2.768 -10.432 -2.332 1.00 77.25 166 VAL A N 1
ATOM 1363 C CA . VAL A 1 166 ? 3.443 -11.737 -2.437 1.00 77.25 166 VAL A CA 1
ATOM 1364 C C . VAL A 1 166 ? 3.670 -12.131 -3.895 1.00 77.25 166 VAL A C 1
ATOM 1366 O O . VAL A 1 166 ? 4.780 -12.503 -4.250 1.00 77.25 166 VAL A O 1
ATOM 1369 N N . ALA A 1 167 ? 2.661 -11.968 -4.753 1.00 79.19 167 ALA A N 1
ATOM 1370 C CA . ALA A 1 167 ? 2.799 -12.241 -6.180 1.00 79.19 167 ALA A CA 1
ATOM 1371 C C . ALA A 1 167 ? 3.814 -11.294 -6.840 1.00 79.19 167 ALA A C 1
ATOM 1373 O O . ALA A 1 167 ? 4.577 -11.722 -7.695 1.00 79.19 167 ALA A O 1
ATOM 1374 N N . VAL A 1 168 ? 3.880 -10.026 -6.418 1.00 75.81 168 VAL A N 1
ATOM 1375 C CA . VAL A 1 168 ? 4.911 -9.088 -6.897 1.00 75.81 168 VAL A CA 1
ATOM 1376 C C . VAL A 1 168 ? 6.307 -9.551 -6.465 1.00 75.81 168 VAL A C 1
ATOM 1378 O O . VAL A 1 168 ? 7.222 -9.520 -7.281 1.00 75.81 168 VAL A O 1
ATOM 1381 N N . CYS A 1 169 ? 6.487 -10.034 -5.231 1.00 78.19 169 CYS A N 1
ATOM 1382 C CA . CYS A 1 169 ? 7.753 -10.642 -4.808 1.00 78.19 169 CYS A CA 1
ATOM 1383 C C . CYS A 1 169 ? 8.096 -11.883 -5.645 1.00 78.19 169 CYS A C 1
ATOM 1385 O O . CYS A 1 169 ? 9.227 -12.022 -6.086 1.00 78.19 169 CYS A O 1
ATOM 1387 N N . GLU A 1 170 ? 7.137 -12.766 -5.920 1.00 81.81 170 GLU A N 1
ATOM 1388 C CA . GLU A 1 170 ? 7.369 -13.934 -6.781 1.00 81.81 170 GLU A CA 1
ATOM 1389 C C . GLU A 1 170 ? 7.792 -13.525 -8.201 1.00 81.81 170 GLU A C 1
ATOM 1391 O O . GLU A 1 170 ? 8.732 -14.095 -8.749 1.00 81.81 170 GLU A O 1
ATOM 1396 N N . GLN A 1 171 ? 7.157 -12.500 -8.776 1.00 81.88 171 GLN A N 1
ATOM 1397 C CA . GLN A 1 171 ? 7.508 -11.958 -10.093 1.00 81.88 171 GLN A CA 1
ATOM 1398 C C . GLN A 1 171 ? 8.917 -11.349 -10.117 1.00 81.88 171 GLN A C 1
ATOM 1400 O O . GLN A 1 171 ? 9.665 -11.573 -11.066 1.00 81.88 171 GLN A O 1
ATOM 1405 N N . ILE A 1 172 ? 9.309 -10.618 -9.067 1.00 80.19 172 ILE A N 1
ATOM 1406 C CA . ILE A 1 172 ? 10.678 -10.092 -8.927 1.00 80.19 172 ILE A CA 1
ATOM 1407 C C . ILE A 1 172 ? 11.682 -11.249 -8.809 1.00 80.19 172 ILE A C 1
ATOM 1409 O O . ILE A 1 172 ? 12.739 -11.191 -9.432 1.00 80.19 172 ILE A O 1
ATOM 1413 N N . GLY A 1 173 ? 11.344 -12.320 -8.083 1.00 78.19 173 GLY A N 1
ATOM 1414 C CA . GLY A 1 173 ? 12.191 -13.515 -7.963 1.00 78.19 173 GLY A CA 1
ATOM 1415 C C . GLY A 1 173 ? 12.340 -14.281 -9.280 1.00 78.19 173 GLY A C 1
ATOM 1416 O O . GLY A 1 173 ? 13.323 -14.978 -9.490 1.00 78.19 173 GLY A O 1
ATOM 1417 N N . GLN A 1 174 ? 11.385 -14.111 -10.195 1.00 84.00 174 GLN A N 1
ATOM 1418 C CA . GLN A 1 174 ? 11.430 -14.612 -11.572 1.00 84.00 174 GLN A CA 1
ATOM 1419 C C . GLN A 1 174 ? 12.052 -13.607 -12.559 1.00 84.00 174 GLN A C 1
ATOM 1421 O O . GLN A 1 174 ? 11.928 -13.785 -13.768 1.00 84.00 174 GLN A O 1
ATOM 1426 N N . GLU A 1 175 ? 12.677 -12.539 -12.060 1.00 82.75 175 GLU A N 1
ATOM 1427 C CA . GLU A 1 175 ? 13.309 -11.473 -12.844 1.00 82.75 175 GLU A CA 1
ATOM 1428 C C . GLU A 1 175 ? 12.363 -10.710 -13.799 1.00 82.75 175 GLU A C 1
ATOM 1430 O O . GLU A 1 175 ? 12.799 -10.084 -14.766 1.00 82.75 175 GLU A O 1
ATOM 1435 N N . GLN A 1 176 ? 11.058 -10.665 -13.504 1.00 85.12 176 GLN A N 1
ATOM 1436 C CA . GLN A 1 176 ? 10.042 -9.962 -14.311 1.00 85.12 176 GLN A CA 1
ATOM 1437 C C . GLN A 1 176 ? 9.994 -8.448 -14.027 1.00 85.12 176 GLN A C 1
ATOM 1439 O O . GLN A 1 176 ? 8.933 -7.831 -13.899 1.00 85.12 176 GLN A O 1
ATOM 1444 N N . TYR A 1 177 ? 11.162 -7.819 -13.911 1.00 81.94 177 TYR A N 1
ATOM 1445 C CA . TYR A 1 177 ? 11.303 -6.418 -13.516 1.00 81.94 177 TYR A CA 1
ATOM 1446 C C . TYR A 1 177 ? 10.627 -5.445 -14.493 1.00 81.94 177 TYR A C 1
ATOM 1448 O O . TYR A 1 177 ? 9.968 -4.491 -14.069 1.00 81.94 177 TYR A O 1
ATOM 1456 N N . ALA A 1 178 ? 10.768 -5.696 -15.799 1.00 81.06 178 ALA A N 1
ATOM 1457 C CA . ALA A 1 178 ? 10.203 -4.851 -16.845 1.00 81.06 178 ALA A CA 1
ATOM 1458 C C . ALA A 1 178 ? 8.667 -4.825 -16.792 1.00 81.06 178 ALA A C 1
ATOM 1460 O O . ALA A 1 178 ? 8.068 -3.753 -16.882 1.00 81.06 178 ALA A O 1
ATOM 1461 N N . ASP A 1 179 ? 8.028 -5.980 -16.585 1.00 80.12 179 ASP A N 1
ATOM 1462 C CA . ASP A 1 179 ? 6.568 -6.096 -16.500 1.00 80.12 179 ASP A CA 1
ATOM 1463 C C . ASP A 1 179 ? 6.003 -5.316 -15.311 1.00 80.12 179 ASP A C 1
ATOM 1465 O O . ASP A 1 179 ? 5.031 -4.570 -15.457 1.00 80.12 179 ASP A O 1
ATOM 1469 N N . ILE A 1 180 ? 6.652 -5.427 -14.150 1.00 76.81 180 ILE A N 1
ATOM 1470 C CA . ILE A 1 180 ? 6.246 -4.724 -12.928 1.00 76.81 180 ILE A CA 1
ATOM 1471 C C . ILE A 1 180 ? 6.376 -3.213 -13.114 1.00 76.81 180 ILE A C 1
ATOM 1473 O O . ILE A 1 180 ? 5.444 -2.464 -12.819 1.00 76.81 180 ILE A O 1
ATOM 1477 N N . LEU A 1 181 ? 7.518 -2.747 -13.620 1.00 77.25 181 LEU A N 1
ATOM 1478 C CA . LEU A 1 181 ? 7.776 -1.322 -13.812 1.00 77.25 181 LEU A CA 1
ATOM 1479 C C . LEU A 1 181 ? 6.865 -0.692 -14.874 1.00 77.25 181 LEU A C 1
ATOM 1481 O O . LEU A 1 181 ? 6.358 0.414 -14.670 1.00 77.25 181 LEU A O 1
ATOM 1485 N N . LEU A 1 182 ? 6.605 -1.396 -15.978 1.00 76.81 182 LEU A N 1
ATOM 1486 C CA . LEU A 1 182 ? 5.664 -0.947 -17.004 1.00 76.81 182 LEU A CA 1
ATOM 1487 C C . LEU A 1 182 ? 4.233 -0.893 -16.458 1.00 76.81 182 LEU A C 1
ATOM 1489 O O . LEU A 1 182 ? 3.558 0.123 -16.631 1.00 76.81 182 LEU A O 1
ATOM 1493 N N . ALA A 1 183 ? 3.783 -1.931 -15.746 1.00 73.38 183 ALA A N 1
ATOM 1494 C CA . ALA A 1 183 ? 2.462 -1.950 -15.116 1.00 73.38 183 ALA A CA 1
ATOM 1495 C C . ALA A 1 183 ? 2.284 -0.796 -14.114 1.00 73.38 183 ALA A C 1
ATOM 1497 O O . ALA A 1 183 ? 1.242 -0.143 -14.105 1.00 73.38 183 ALA A O 1
ATOM 1498 N N . ARG A 1 184 ? 3.327 -0.481 -13.337 1.00 73.06 184 ARG A N 1
ATOM 1499 C CA . ARG A 1 184 ? 3.346 0.638 -12.381 1.00 73.06 184 ARG A CA 1
ATOM 1500 C C . ARG A 1 184 ? 3.282 2.019 -12.995 1.00 73.06 184 ARG A C 1
ATOM 1502 O O . ARG A 1 184 ? 3.062 2.976 -12.278 1.00 73.06 184 ARG A O 1
ATOM 1509 N N . ARG A 1 185 ? 3.543 2.184 -14.282 1.00 72.12 185 ARG A N 1
ATOM 1510 C CA . ARG A 1 185 ? 3.584 3.521 -14.895 1.00 72.12 185 ARG A CA 1
ATOM 1511 C C . ARG A 1 185 ? 2.530 3.712 -15.963 1.00 72.12 185 ARG A C 1
ATOM 1513 O O . ARG A 1 185 ? 2.168 4.850 -16.234 1.00 72.12 185 ARG A O 1
ATOM 1520 N N . ARG A 1 186 ? 1.981 2.616 -16.496 1.00 66.94 186 ARG A N 1
ATOM 1521 C CA . ARG A 1 186 ? 0.961 2.622 -17.549 1.00 66.94 186 ARG A CA 1
ATOM 1522 C C . ARG A 1 186 ? -0.222 3.542 -17.246 1.00 66.94 186 ARG A C 1
ATOM 1524 O O . ARG A 1 186 ? -0.689 4.232 -18.144 1.00 66.94 186 ARG A O 1
ATOM 1531 N N . ASP A 1 187 ? -0.656 3.577 -15.989 1.00 54.38 187 ASP A N 1
ATOM 1532 C CA . ASP A 1 187 ? -1.860 4.305 -15.583 1.00 54.38 187 ASP A CA 1
ATOM 1533 C C . ASP A 1 187 ? -1.556 5.645 -14.878 1.00 54.38 187 ASP A C 1
ATOM 1535 O O . ASP A 1 187 ? -2.487 6.308 -14.414 1.00 54.38 187 ASP A O 1
ATOM 1539 N N . CYS A 1 188 ? -0.281 6.074 -14.787 1.00 55.81 188 CYS A N 1
ATOM 1540 C CA . CYS A 1 188 ? 0.069 7.377 -14.200 1.00 55.81 188 CYS A CA 1
ATOM 1541 C C . CYS A 1 188 ? 0.342 8.453 -15.244 1.00 55.81 188 CYS A C 1
ATOM 1543 O O . CYS A 1 188 ? 1.377 8.434 -15.905 1.00 55.81 188 CYS A O 1
ATOM 1545 N N . SER A 1 189 ? -0.481 9.499 -15.280 1.00 56.56 189 SER A N 1
ATOM 1546 C CA . SER A 1 189 ? -0.151 10.717 -16.033 1.00 56.56 189 SER A CA 1
ATOM 1547 C C . SER A 1 189 ? 0.839 11.642 -15.312 1.00 56.56 189 SER A C 1
ATOM 1549 O O . SER A 1 189 ? 1.301 12.617 -15.895 1.00 56.56 189 SER A O 1
ATOM 1551 N N . CYS A 1 190 ? 1.112 11.399 -14.028 1.00 50.09 190 CYS A N 1
ATOM 1552 C CA . CYS A 1 190 ? 1.879 12.301 -13.162 1.00 50.09 190 CYS A CA 1
ATOM 1553 C C . CYS A 1 190 ? 3.349 11.888 -12.990 1.00 50.09 190 CYS A C 1
ATOM 1555 O O . CYS A 1 190 ? 4.099 12.582 -12.304 1.00 50.09 190 CYS A O 1
ATOM 1557 N N . VAL A 1 191 ? 3.757 10.757 -13.567 1.00 63.91 191 VAL A N 1
ATOM 1558 C CA . VAL A 1 191 ? 5.129 10.243 -13.493 1.00 63.91 191 VAL A CA 1
ATOM 1559 C C . VAL A 1 191 ? 5.787 10.429 -14.853 1.00 63.91 191 VAL A C 1
ATOM 1561 O O . VAL A 1 191 ? 5.160 10.192 -15.882 1.00 63.91 191 VAL A O 1
ATOM 1564 N N . THR A 1 192 ? 7.052 10.852 -14.856 1.00 70.88 192 THR A N 1
ATOM 1565 C CA . THR A 1 192 ? 7.850 11.003 -16.078 1.00 70.88 192 THR A CA 1
ATOM 1566 C C . THR A 1 192 ? 7.823 9.698 -16.869 1.00 70.88 192 THR A C 1
ATOM 1568 O O . THR A 1 192 ? 8.264 8.689 -16.320 1.00 70.88 192 THR A O 1
ATOM 1571 N N . PRO A 1 193 ? 7.322 9.662 -18.113 1.00 75.69 193 PRO A N 1
ATOM 1572 C CA . PRO A 1 193 ? 7.255 8.427 -18.883 1.00 75.69 193 PRO A CA 1
ATOM 1573 C C . PRO A 1 193 ? 8.661 7.869 -19.121 1.00 75.69 193 PRO A C 1
ATOM 1575 O O . PRO A 1 193 ? 9.644 8.609 -19.141 1.00 75.69 193 PRO A O 1
ATOM 1578 N N . PHE A 1 194 ? 8.773 6.550 -19.301 1.00 81.62 194 PHE A N 1
ATOM 1579 C CA . PHE A 1 194 ? 10.083 5.916 -19.485 1.00 81.62 194 PHE A CA 1
ATOM 1580 C C . PHE A 1 194 ? 10.842 6.465 -20.693 1.00 81.62 194 PHE A C 1
ATOM 1582 O O . PHE A 1 194 ? 12.065 6.550 -20.633 1.00 81.62 194 PHE A O 1
ATOM 1589 N N . SER A 1 195 ? 10.138 6.893 -21.747 1.00 82.06 195 SER A N 1
ATOM 1590 C CA . SER A 1 195 ? 10.720 7.580 -22.909 1.00 82.06 195 SER A CA 1
ATOM 1591 C C . SER A 1 195 ? 11.579 8.787 -22.526 1.00 82.06 195 SER A C 1
ATOM 1593 O O . SER A 1 195 ? 12.574 9.058 -23.190 1.00 82.06 195 SER A O 1
ATOM 1595 N N . ASP A 1 196 ? 11.226 9.457 -21.430 1.00 83.56 196 ASP A N 1
ATOM 1596 C CA . ASP A 1 196 ? 11.799 10.737 -21.018 1.00 83.56 196 ASP A CA 1
ATOM 1597 C C . ASP A 1 196 ? 12.790 10.576 -19.850 1.00 83.56 196 ASP A C 1
ATOM 1599 O O . ASP A 1 196 ? 13.343 11.557 -19.352 1.00 83.56 196 ASP A O 1
ATOM 1603 N N . MET A 1 197 ? 13.024 9.342 -19.392 1.00 84.25 197 MET A N 1
ATOM 1604 C CA . MET A 1 197 ? 13.994 9.019 -18.345 1.00 84.25 197 MET A CA 1
ATOM 1605 C C . MET A 1 197 ? 15.344 8.622 -18.936 1.00 84.25 197 MET A C 1
ATOM 1607 O O . MET A 1 197 ? 15.403 7.967 -19.975 1.00 84.25 197 MET A O 1
ATOM 1611 N N . SER A 1 198 ? 16.437 8.926 -18.236 1.00 86.69 198 SER A N 1
ATOM 1612 C CA . SER A 1 198 ? 17.761 8.369 -18.533 1.00 86.69 198 SER A CA 1
ATOM 1613 C C . SER A 1 198 ? 17.878 6.916 -18.058 1.00 86.69 198 SER A C 1
ATOM 1615 O O . SER A 1 198 ? 17.154 6.479 -17.165 1.00 86.69 198 SER A O 1
ATOM 1617 N N . ASP A 1 199 ? 18.821 6.154 -18.616 1.00 86.00 199 ASP A N 1
ATOM 1618 C CA . ASP A 1 199 ? 19.057 4.766 -18.184 1.00 86.00 199 ASP A CA 1
ATOM 1619 C C . ASP A 1 199 ? 19.466 4.675 -16.711 1.00 86.00 199 ASP A C 1
ATOM 1621 O O . ASP A 1 199 ? 19.095 3.734 -16.020 1.00 86.00 199 ASP A O 1
ATOM 1625 N N . GLU A 1 200 ? 20.196 5.668 -16.200 1.00 83.88 200 GLU A N 1
ATOM 1626 C CA . GLU A 1 200 ? 20.532 5.765 -14.777 1.00 83.88 200 GLU A CA 1
ATOM 1627 C C . GLU A 1 200 ? 19.277 5.908 -13.909 1.00 83.88 200 GLU A C 1
ATOM 1629 O O . GLU A 1 200 ? 19.150 5.239 -12.888 1.00 83.88 200 GLU A O 1
ATOM 1634 N N . GLN A 1 201 ? 18.311 6.724 -14.337 1.00 80.38 201 GLN A N 1
ATOM 1635 C CA . GLN A 1 201 ? 17.044 6.867 -13.624 1.00 80.38 201 GLN A CA 1
ATOM 1636 C C . GLN A 1 201 ? 16.239 5.563 -13.633 1.00 80.38 201 GLN A C 1
ATOM 1638 O O . GLN A 1 201 ? 15.660 5.214 -12.609 1.00 80.38 201 GLN A O 1
ATOM 1643 N N . VAL A 1 202 ? 16.234 4.821 -14.745 1.00 83.00 202 VAL A N 1
ATOM 1644 C CA . VAL A 1 202 ? 15.575 3.505 -14.818 1.00 83.00 202 VAL A CA 1
ATOM 1645 C C . VAL A 1 202 ? 16.276 2.485 -13.911 1.00 83.00 202 VAL A C 1
ATOM 1647 O O . VAL A 1 202 ? 15.599 1.765 -13.179 1.00 83.00 202 VAL A O 1
ATOM 1650 N N . ARG A 1 203 ? 17.617 2.457 -13.881 1.00 82.81 203 ARG A N 1
ATOM 1651 C CA . ARG A 1 203 ? 18.384 1.595 -12.958 1.00 82.81 203 ARG A CA 1
ATOM 1652 C C . ARG A 1 203 ? 18.080 1.912 -11.495 1.00 82.81 203 ARG A C 1
ATOM 1654 O O . ARG A 1 203 ? 17.793 0.998 -10.735 1.00 82.81 203 ARG A O 1
ATOM 1661 N N . ASN A 1 204 ? 18.027 3.192 -11.131 1.00 78.19 204 ASN A N 1
ATOM 1662 C CA . ASN A 1 204 ? 17.663 3.607 -9.775 1.00 78.19 204 ASN A CA 1
ATOM 1663 C C . ASN A 1 204 ? 16.255 3.128 -9.371 1.00 78.19 204 ASN A C 1
ATOM 1665 O O . ASN A 1 204 ? 16.025 2.815 -8.203 1.00 78.19 204 ASN A O 1
ATOM 1669 N N . GLU A 1 205 ? 15.305 3.047 -10.310 1.00 77.19 205 GLU A N 1
ATOM 1670 C CA . GLU A 1 205 ? 13.982 2.477 -10.021 1.00 77.19 205 GLU A CA 1
ATOM 1671 C C . GLU A 1 205 ? 14.008 0.961 -9.837 1.00 77.19 205 GLU A C 1
ATOM 1673 O O . GLU A 1 205 ? 13.315 0.449 -8.957 1.00 77.19 205 GLU A O 1
ATOM 1678 N N . LEU A 1 206 ? 14.816 0.249 -10.625 1.00 79.62 206 LEU A N 1
ATOM 1679 C CA . LEU A 1 206 ? 15.038 -1.189 -10.465 1.00 79.62 206 LEU A CA 1
ATOM 1680 C C . LEU A 1 206 ? 15.674 -1.505 -9.103 1.00 79.62 206 LEU A C 1
ATOM 1682 O O . LEU A 1 206 ? 15.195 -2.382 -8.382 1.00 79.62 206 LEU A O 1
ATOM 1686 N N . ASP A 1 207 ? 16.687 -0.733 -8.707 1.00 76.25 207 ASP A N 1
ATOM 1687 C CA . ASP A 1 207 ? 17.315 -0.829 -7.387 1.00 76.25 207 ASP A CA 1
ATOM 1688 C C . ASP A 1 207 ? 16.312 -0.561 -6.265 1.00 76.25 207 ASP A C 1
ATOM 1690 O O . ASP A 1 207 ? 16.200 -1.320 -5.297 1.00 76.25 207 ASP A O 1
ATOM 1694 N N . TYR A 1 208 ? 15.521 0.502 -6.410 1.00 73.62 208 TYR A N 1
ATOM 1695 C CA . TYR A 1 208 ? 14.509 0.854 -5.425 1.00 73.62 208 TYR A CA 1
ATOM 1696 C C . TYR A 1 208 ? 13.426 -0.227 -5.297 1.00 73.62 208 TYR A C 1
ATOM 1698 O O . TYR A 1 208 ? 12.963 -0.508 -4.188 1.00 73.62 208 TYR A O 1
ATOM 1706 N N . LEU A 1 209 ? 13.048 -0.874 -6.405 1.00 74.56 209 LEU A N 1
ATOM 1707 C CA . LEU A 1 209 ? 12.092 -1.976 -6.402 1.00 74.56 209 LEU A CA 1
ATOM 1708 C C . LEU A 1 209 ? 12.577 -3.133 -5.515 1.00 74.56 209 LEU A C 1
ATOM 1710 O O . LEU A 1 209 ? 11.794 -3.634 -4.710 1.00 74.56 209 LEU A O 1
ATOM 1714 N N . ARG A 1 210 ? 13.865 -3.494 -5.569 1.00 72.25 210 ARG A N 1
ATOM 1715 C CA . ARG A 1 210 ? 14.448 -4.535 -4.700 1.00 72.25 210 ARG A CA 1
ATOM 1716 C C . ARG A 1 210 ? 14.483 -4.130 -3.230 1.00 72.25 210 ARG A C 1
ATOM 1718 O O . ARG A 1 210 ? 14.206 -4.946 -2.359 1.00 72.25 210 ARG A O 1
ATOM 1725 N N . VAL A 1 211 ? 14.773 -2.862 -2.937 1.00 71.38 211 VAL A N 1
ATOM 1726 C CA . VAL A 1 211 ? 14.731 -2.348 -1.555 1.00 71.38 211 VAL A CA 1
ATOM 1727 C C . VAL A 1 211 ? 13.304 -2.388 -0.994 1.00 71.38 211 VAL A C 1
ATOM 1729 O O . VAL A 1 211 ? 13.102 -2.646 0.194 1.00 71.38 211 VAL A O 1
ATOM 1732 N N . GLN A 1 212 ? 12.300 -2.130 -1.834 1.00 66.81 212 GLN A N 1
ATOM 1733 C CA . GLN A 1 212 ? 10.893 -2.123 -1.434 1.00 66.81 212 GLN A CA 1
ATOM 1734 C C . GLN A 1 212 ? 10.298 -3.537 -1.302 1.00 66.81 212 GLN A C 1
ATOM 1736 O O . GLN A 1 212 ? 9.434 -3.759 -0.448 1.00 66.81 212 GLN A O 1
ATOM 1741 N N . TYR A 1 213 ? 10.767 -4.477 -2.121 1.00 71.06 213 TYR A N 1
ATOM 1742 C CA . TYR A 1 213 ? 10.346 -5.877 -2.157 1.00 71.06 213 TYR A CA 1
ATOM 1743 C C . TYR A 1 213 ? 11.576 -6.766 -1.945 1.00 71.06 213 TYR A C 1
ATOM 1745 O O . TYR A 1 213 ? 12.095 -7.334 -2.907 1.00 71.06 213 TYR A O 1
ATOM 1753 N N . PRO A 1 214 ? 12.092 -6.838 -0.705 1.00 65.31 214 PRO A N 1
ATOM 1754 C CA . PRO A 1 214 ? 13.310 -7.576 -0.429 1.00 65.31 214 PRO A CA 1
ATOM 1755 C C . PRO A 1 214 ? 13.085 -9.067 -0.685 1.00 65.31 214 PRO A C 1
ATOM 1757 O O . PRO A 1 214 ? 12.354 -9.732 0.049 1.00 65.31 214 PRO A O 1
ATOM 1760 N N . ILE A 1 215 ? 13.743 -9.579 -1.722 1.00 64.62 215 ILE A N 1
ATOM 1761 C CA . ILE A 1 215 ? 13.956 -11.009 -1.935 1.00 64.62 215 ILE A CA 1
ATOM 1762 C C . ILE A 1 215 ? 15.367 -11.309 -1.457 1.00 64.62 215 ILE A C 1
ATOM 1764 O O . ILE A 1 215 ? 16.321 -10.646 -1.867 1.00 64.62 215 ILE A O 1
ATOM 1768 N N . PHE A 1 216 ? 15.487 -12.261 -0.540 1.00 54.69 216 PHE A N 1
ATOM 1769 C CA . PHE A 1 216 ? 16.765 -12.668 0.027 1.00 54.69 216 PHE A CA 1
ATOM 1770 C C . PHE A 1 216 ? 17.449 -13.663 -0.912 1.00 54.69 216 PHE A C 1
ATOM 1772 O O . PHE A 1 216 ? 17.423 -14.857 -0.643 1.00 54.69 216 PHE A O 1
ATOM 1779 N N . ASP A 1 217 ? 18.046 -13.164 -1.993 1.00 56.00 217 ASP A N 1
ATOM 1780 C CA . ASP A 1 217 ? 18.935 -13.949 -2.851 1.00 56.00 217 ASP A CA 1
ATOM 1781 C C . ASP A 1 217 ? 20.325 -13.292 -2.898 1.00 56.00 217 ASP A C 1
ATOM 1783 O O . ASP A 1 217 ? 20.453 -12.093 -3.154 1.00 56.00 217 ASP A O 1
ATOM 1787 N N . ASP A 1 218 ? 21.371 -14.088 -2.647 1.00 50.44 218 ASP A N 1
ATOM 1788 C CA . ASP A 1 218 ? 22.787 -13.674 -2.548 1.00 50.44 218 ASP A CA 1
ATOM 1789 C C . ASP A 1 218 ? 23.447 -13.373 -3.917 1.00 50.44 218 ASP A C 1
ATOM 1791 O O . ASP A 1 218 ? 24.672 -13.387 -4.051 1.00 50.44 218 ASP A O 1
ATOM 1795 N N . VAL A 1 219 ? 22.659 -13.118 -4.966 1.00 56.72 219 VAL A N 1
ATOM 1796 C CA . VAL A 1 219 ? 23.163 -12.972 -6.339 1.00 56.72 219 VAL A CA 1
ATOM 1797 C C . VAL A 1 219 ? 23.319 -11.496 -6.719 1.00 56.72 219 VAL A C 1
ATOM 1799 O O . VAL A 1 219 ? 22.429 -10.662 -6.529 1.00 56.72 219 VAL A O 1
ATOM 1802 N N . GLU A 1 220 ? 24.482 -11.162 -7.276 1.00 57.03 220 GLU A N 1
ATOM 1803 C CA . GLU A 1 220 ? 24.775 -9.852 -7.854 1.00 57.03 220 GLU A CA 1
ATOM 1804 C C . GLU A 1 220 ? 24.042 -9.732 -9.205 1.00 57.03 220 GLU A C 1
ATOM 1806 O O . GLU A 1 220 ? 24.380 -10.413 -10.172 1.00 57.03 220 GLU A O 1
ATOM 1811 N N . HIS A 1 221 ? 22.984 -8.915 -9.266 1.00 62.00 221 HIS A N 1
ATOM 1812 C CA . HIS A 1 221 ? 22.152 -8.786 -10.469 1.00 62.00 221 HIS A CA 1
ATOM 1813 C C . HIS A 1 221 ? 22.675 -7.695 -11.408 1.00 62.00 221 HIS A C 1
ATOM 1815 O O . HIS A 1 221 ? 22.963 -6.572 -10.993 1.00 62.00 221 HIS A O 1
ATOM 1821 N N . VAL A 1 222 ? 22.720 -8.007 -12.704 1.00 75.25 222 VAL A N 1
ATOM 1822 C CA . VAL A 1 222 ? 23.053 -7.059 -13.774 1.00 75.25 222 VAL A CA 1
ATOM 1823 C C . VAL A 1 222 ? 21.755 -6.497 -14.354 1.00 75.25 222 VAL A C 1
ATOM 1825 O O . VAL A 1 222 ? 21.005 -7.219 -14.998 1.00 75.25 222 VAL A O 1
ATOM 1828 N N . PHE A 1 223 ? 21.482 -5.200 -14.168 1.00 77.50 223 PHE A N 1
ATOM 1829 C CA . PHE A 1 223 ? 20.216 -4.585 -14.611 1.00 77.50 223 PHE A CA 1
ATOM 1830 C C . PHE A 1 223 ? 20.146 -4.205 -16.091 1.00 77.50 223 PHE A C 1
ATOM 1832 O O . PHE A 1 223 ? 19.061 -3.896 -16.582 1.00 77.50 223 PHE A O 1
ATOM 1839 N N . GLN A 1 224 ? 21.272 -4.202 -16.810 1.00 81.38 224 GLN A N 1
ATOM 1840 C CA . GLN A 1 224 ? 21.311 -3.754 -18.206 1.00 81.38 224 GLN A CA 1
ATOM 1841 C C . GLN A 1 224 ? 20.295 -4.477 -19.117 1.00 81.38 224 GLN A C 1
ATOM 1843 O O . GLN A 1 224 ? 19.569 -3.776 -19.818 1.00 81.38 224 GLN A O 1
ATOM 1848 N N . PRO A 1 225 ? 20.132 -5.816 -19.051 1.00 82.75 225 PRO A N 1
ATOM 1849 C CA . PRO A 1 225 ? 19.144 -6.525 -19.866 1.00 82.75 225 PRO A CA 1
ATOM 1850 C C . PRO A 1 225 ? 17.700 -6.065 -19.620 1.00 82.75 225 PRO A C 1
ATOM 1852 O O . PRO A 1 225 ? 16.924 -5.941 -20.564 1.00 82.75 225 PRO A O 1
ATOM 1855 N N . HIS A 1 226 ? 17.338 -5.754 -18.371 1.00 82.44 226 HIS A N 1
ATOM 1856 C CA . HIS A 1 226 ? 15.993 -5.279 -18.029 1.00 82.44 226 HIS A CA 1
ATOM 1857 C C . HIS A 1 226 ? 15.754 -3.838 -18.482 1.00 82.44 226 HIS A C 1
ATOM 1859 O O . HIS A 1 226 ? 14.650 -3.497 -18.902 1.00 82.44 226 HIS A O 1
ATOM 1865 N N . VAL A 1 227 ? 16.784 -2.986 -18.426 1.00 81.56 227 VAL A N 1
ATOM 1866 C CA . VAL A 1 227 ? 16.713 -1.630 -18.989 1.00 81.56 227 VAL A CA 1
ATOM 1867 C C . VAL A 1 227 ? 16.472 -1.712 -20.496 1.00 81.56 227 VAL A C 1
ATOM 1869 O O . VAL A 1 227 ? 15.545 -1.073 -20.994 1.00 81.56 227 VAL A O 1
ATOM 1872 N N . ASP A 1 228 ? 17.243 -2.539 -21.204 1.00 83.94 228 ASP A N 1
ATOM 1873 C CA . ASP A 1 228 ? 17.115 -2.727 -22.653 1.00 83.94 228 ASP A CA 1
ATOM 1874 C C . ASP A 1 228 ? 15.720 -3.262 -23.032 1.00 83.94 228 ASP A C 1
ATOM 1876 O O . ASP A 1 228 ? 15.101 -2.791 -23.989 1.00 83.94 228 ASP A O 1
ATOM 1880 N N . GLU A 1 229 ? 15.173 -4.187 -22.237 1.00 87.81 229 GLU A N 1
ATOM 1881 C CA . GLU A 1 229 ? 13.819 -4.717 -22.408 1.00 87.81 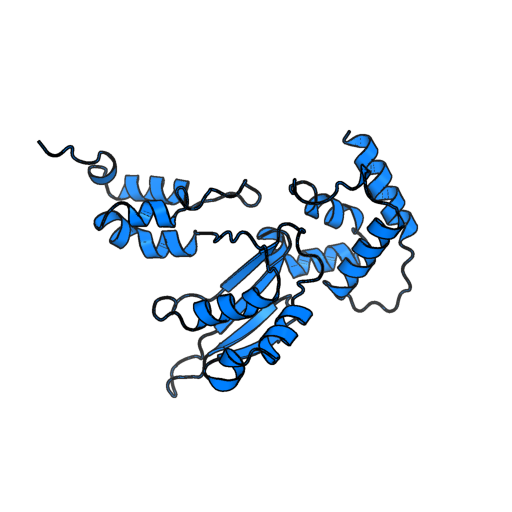229 GLU A CA 1
ATOM 1882 C C . GLU A 1 229 ? 12.728 -3.648 -22.222 1.00 87.81 229 GLU A C 1
ATOM 1884 O O . GLU A 1 229 ? 11.806 -3.555 -23.041 1.00 87.81 229 GLU A O 1
ATOM 1889 N N . ILE A 1 230 ? 12.832 -2.806 -21.185 1.00 83.06 230 ILE A N 1
ATOM 1890 C CA . ILE A 1 230 ? 11.901 -1.687 -20.963 1.00 83.06 230 ILE A CA 1
ATOM 1891 C C . ILE A 1 230 ? 11.938 -0.738 -22.164 1.00 83.06 230 ILE A C 1
ATOM 1893 O O . ILE A 1 230 ? 10.884 -0.366 -22.685 1.00 83.06 230 ILE A O 1
ATOM 1897 N N . ARG A 1 231 ? 13.137 -0.388 -22.653 1.00 86.56 231 ARG A N 1
ATOM 1898 C CA . ARG A 1 231 ? 13.310 0.480 -23.829 1.00 86.56 231 ARG A CA 1
ATOM 1899 C C . ARG A 1 231 ? 12.644 -0.110 -25.066 1.00 86.56 231 ARG A C 1
ATOM 1901 O O . ARG A 1 231 ? 11.844 0.575 -25.702 1.00 86.56 231 ARG A O 1
ATOM 1908 N N . ALA A 1 232 ? 12.914 -1.380 -25.365 1.00 85.44 232 ALA A N 1
ATOM 1909 C CA . ALA A 1 232 ? 12.353 -2.064 -26.525 1.00 85.44 232 ALA A CA 1
ATOM 1910 C C . ALA A 1 232 ? 10.815 -2.072 -26.509 1.00 85.44 232 ALA A C 1
ATOM 1912 O O . ALA A 1 232 ? 10.181 -1.797 -27.529 1.00 85.44 232 ALA A O 1
ATOM 1913 N N . ARG A 1 233 ? 10.203 -2.330 -25.346 1.00 83.75 233 ARG A N 1
ATOM 1914 C CA . ARG A 1 233 ? 8.740 -2.360 -25.184 1.00 83.75 233 ARG A CA 1
ATOM 1915 C C . ARG A 1 233 ? 8.110 -0.966 -25.245 1.00 83.75 233 ARG A C 1
ATOM 1917 O O . ARG A 1 233 ? 7.038 -0.813 -25.826 1.00 83.75 233 ARG A O 1
ATOM 1924 N N . CYS A 1 234 ? 8.771 0.061 -24.708 1.00 79.81 234 CYS A N 1
ATOM 1925 C CA . CYS A 1 234 ? 8.310 1.447 -24.836 1.00 79.81 234 CYS A CA 1
ATOM 1926 C C . CYS A 1 234 ? 8.306 1.922 -26.297 1.00 79.81 234 CYS A C 1
ATOM 1928 O O . CYS A 1 234 ? 7.354 2.575 -26.722 1.00 79.81 234 CYS A O 1
ATOM 1930 N N . SER A 1 235 ? 9.320 1.550 -27.085 1.00 76.62 235 SER A N 1
ATOM 1931 C CA . SER A 1 235 ? 9.396 1.897 -28.510 1.00 76.62 235 SER A CA 1
ATOM 1932 C C . SER A 1 235 ? 8.328 1.215 -29.376 1.00 76.62 235 SER A C 1
ATOM 1934 O O . SER A 1 235 ? 8.002 1.732 -30.436 1.00 76.62 235 SER A O 1
ATOM 1936 N N . GLN A 1 236 ? 7.773 0.078 -28.943 1.00 71.81 236 GLN A N 1
ATOM 1937 C CA . GLN A 1 236 ? 6.698 -0.637 -29.652 1.00 71.81 236 GLN A CA 1
ATOM 1938 C C . GLN A 1 236 ? 5.287 -0.127 -29.311 1.00 71.81 236 GLN A C 1
ATOM 1940 O O . GLN A 1 236 ? 4.340 -0.440 -30.028 1.00 71.81 236 GLN A O 1
ATOM 1945 N N . ALA A 1 237 ? 5.138 0.621 -28.214 1.00 57.47 237 ALA A N 1
ATOM 1946 C CA . ALA A 1 237 ? 3.860 1.146 -27.728 1.00 57.47 237 ALA A CA 1
ATOM 1947 C C . ALA A 1 237 ? 3.606 2.621 -28.107 1.00 57.47 237 ALA A C 1
ATOM 1949 O O . ALA A 1 237 ? 2.591 3.179 -27.684 1.00 57.47 237 ALA A O 1
ATOM 1950 N N . SER A 1 238 ? 4.534 3.240 -28.849 1.00 49.41 238 SER A N 1
ATOM 1951 C CA . SER A 1 238 ? 4.465 4.630 -29.333 1.00 49.41 238 SER A CA 1
ATOM 1952 C C . SER A 1 238 ? 3.795 4.737 -30.700 1.00 49.41 238 SER A C 1
ATOM 1954 O O . SER A 1 238 ? 3.996 3.816 -31.522 1.00 49.41 238 SER A O 1
#

Secondary structure (DSSP, 8-state):
-----HHHHS-HHHHHHHHHHHH---TTPPPPPGGGSHHHHHTSSHHHHHHHHHHHHHH-------TTTTTHHHHHHHHHHH-TT-TT--EEEEE--S-STT--HHHHHHHHHT-HHHHHH-SEEEEEEGGGTEEEEEEPPSSSSSPPPEEEEEEESSHHHHH-HHHHHHHHHTT-HHHHHHHHHHT-TTS--GGGS-HHHHHHHHHHHHHHS----------HHHHHHHHHHHHH--

Sequence (238 aa):
MAQTSVLLALPAEIRNQIAEYIFHREPGTTLLPPHKSPLAFASTCRQLYFEFYALARSATVFTMQWPHGRVFVPRIIWAILRERHMDRLTKICIVHDGVQPYLSLPTLYSMMQFYQPYQTSKLWEARSDLVHGRLLFVGRRQGPDQAARQVSLFIGYSFREAEQYVAVCEQIGQEQYADILLARRRDCSCVTPFSDMSDEQVRNELDYLRVQYPIFDDVEHVFQPHVDEIRARCSQAS

Radius of gyration: 21.36 Å; chains: 1; bounding box: 70×35×59 Å

Organism: NCBI:txid1302712

Foldseek 3Di:
DDPDDPLVVDDPVVVVVVLCVLLDDDWLDDDDPPCSALCVQCPPDPVSVVVPVVVSVVSGDDDDDCPPPDLCPLVVVVVQVPDPVCLVAAEAEAADQCLDPPPAQVVNLVSNVPDVVNVVPQQWDWDDPVVQQWIKIWGDDPDDPDHTRIHIYFYDNTPVCSVCVVVLLVCVVVVVLLVVVCVSNVSHPPDDDLVRDDLVRVVVVSVSSCVRNPDPDPDDDDCPVSSVVNVVVVVVVD